Protein AF-A0A1Q4Z7D4-F1 (afdb_monomer_lite)

pLDDT: mean 95.07, std 6.83, range [51.53, 98.88]

Radius of gyration: 23.63 Å; chains: 1; bounding box: 66×38×64 Å

Secondary structure (DSSP, 8-state):
--EEEE--SSSSBGGGSTTTTSTTEEEEEEE-TTSBBPTT--BSS--EEEE-SSEEEE-TTSTT-EEEE-SHHHHHHHHHHHHHHHHHH-TT--HHHHHHHHHHHSEET--BS--TT---EE---S----SSEEPEEEEEEE-TTSEEEEE--TT--TTT-SEETTSEEEEEEEEE--PPPPTT---SSTT-EEEEEEEEEEEEEGGG--SHHHHHHHHHHHH-TT-EE-BTTTTTBSEEEEE----SSEEE-B-SSSS-STT-

Structure (mmCIF, N/CA/C/O backbone):
data_AF-A0A1Q4Z7D4-F1
#
_entry.id   AF-A0A1Q4Z7D4-F1
#
loop_
_atom_site.group_PDB
_atom_site.id
_atom_site.type_symbol
_atom_site.label_atom_id
_atom_site.label_alt_id
_atom_site.label_comp_id
_atom_site.label_asym_id
_atom_site.label_entity_id
_atom_site.label_seq_id
_atom_site.pdbx_PDB_ins_code
_atom_site.Cartn_x
_atom_site.Cartn_y
_atom_site.Cartn_z
_atom_site.occupancy
_atom_site.B_iso_or_equiv
_atom_site.auth_seq_id
_atom_site.auth_comp_id
_atom_site.auth_asym_id
_atom_site.auth_atom_id
_atom_site.pdbx_PDB_model_num
ATOM 1 N N . MET A 1 1 ? 8.351 -19.989 -9.209 1.00 88.06 1 MET A N 1
ATOM 2 C CA . MET A 1 1 ? 9.376 -19.032 -8.743 1.00 88.06 1 MET A CA 1
ATOM 3 C C . MET A 1 1 ? 9.248 -17.751 -9.551 1.00 88.06 1 MET A C 1
ATOM 5 O O . MET A 1 1 ? 9.030 -17.853 -10.751 1.00 88.06 1 MET A O 1
ATOM 9 N N . THR A 1 2 ? 9.330 -16.582 -8.914 1.00 96.31 2 THR A N 1
ATOM 10 C CA . THR A 1 2 ? 9.394 -15.291 -9.623 1.00 96.31 2 THR A CA 1
ATOM 11 C C . THR A 1 2 ? 10.805 -15.088 -10.160 1.00 96.31 2 THR A C 1
ATOM 13 O O . THR A 1 2 ? 11.763 -15.231 -9.403 1.00 96.31 2 THR A O 1
ATOM 16 N N . VAL A 1 3 ? 10.935 -14.774 -11.450 1.00 97.81 3 VAL A N 1
ATOM 17 C CA . VAL A 1 3 ? 12.226 -14.542 -12.110 1.00 97.81 3 VAL A CA 1
ATOM 18 C C . VAL A 1 3 ? 12.239 -13.131 -12.679 1.00 97.81 3 VAL A C 1
ATOM 20 O O . VAL A 1 3 ? 11.332 -12.747 -13.414 1.00 97.81 3 VAL A O 1
ATOM 23 N N . VAL A 1 4 ? 13.275 -12.373 -12.339 1.00 98.62 4 VAL A N 1
ATOM 24 C CA . VAL A 1 4 ? 13.509 -11.013 -12.830 1.00 98.62 4 VAL A CA 1
ATOM 25 C C . VAL A 1 4 ? 14.838 -11.012 -13.567 1.00 98.62 4 VAL A C 1
ATOM 27 O O . VAL A 1 4 ? 15.827 -11.521 -13.039 1.00 98.62 4 VAL A O 1
ATOM 30 N N . ALA A 1 5 ? 14.870 -10.465 -14.779 1.00 98.31 5 ALA A N 1
ATOM 31 C CA . ALA A 1 5 ? 16.075 -10.430 -15.595 1.00 98.31 5 ALA A CA 1
ATOM 32 C C . ALA A 1 5 ? 16.307 -9.052 -16.209 1.00 98.31 5 ALA A C 1
ATOM 34 O O . ALA A 1 5 ? 15.375 -8.323 -16.544 1.00 98.31 5 ALA A O 1
ATOM 35 N N . ALA A 1 6 ? 17.582 -8.729 -16.396 1.00 98.50 6 ALA A N 1
ATOM 36 C CA . ALA A 1 6 ? 18.007 -7.573 -17.163 1.00 98.50 6 ALA A CA 1
ATOM 37 C C . ALA A 1 6 ? 17.606 -7.736 -18.638 1.00 98.50 6 ALA A C 1
ATOM 39 O O . ALA A 1 6 ? 17.819 -8.798 -19.226 1.00 98.50 6 ALA A O 1
ATOM 40 N N . ALA A 1 7 ? 17.063 -6.678 -19.241 1.00 98.44 7 ALA A N 1
ATOM 41 C CA . ALA A 1 7 ? 16.676 -6.668 -20.651 1.00 98.44 7 ALA A CA 1
ATOM 42 C C . ALA A 1 7 ? 17.886 -6.709 -21.609 1.00 98.44 7 ALA A C 1
ATOM 44 O O . ALA A 1 7 ? 17.748 -7.147 -22.754 1.00 98.44 7 ALA A O 1
ATOM 45 N N . GLY A 1 8 ? 19.059 -6.263 -21.145 1.00 98.31 8 GLY A N 1
ATOM 46 C CA . GLY A 1 8 ? 20.295 -6.126 -21.924 1.00 98.31 8 GLY A CA 1
ATOM 47 C C . GLY A 1 8 ? 20.667 -4.664 -22.197 1.00 98.31 8 GLY A C 1
ATOM 48 O O . GLY A 1 8 ? 19.855 -3.755 -21.993 1.00 98.31 8 GLY A O 1
ATOM 49 N N . ASN A 1 9 ? 21.920 -4.436 -22.593 1.00 98.38 9 ASN A N 1
ATOM 50 C CA . ASN A 1 9 ? 22.553 -3.112 -22.676 1.00 98.38 9 ASN A CA 1
ATOM 51 C C . ASN A 1 9 ? 23.020 -2.760 -24.100 1.00 98.38 9 ASN A C 1
ATOM 53 O O . ASN A 1 9 ? 24.034 -2.086 -24.279 1.00 98.38 9 ASN A O 1
ATOM 57 N N . GLU A 1 10 ? 22.305 -3.229 -25.118 1.00 97.94 10 GLU A N 1
ATOM 58 C CA . GLU A 1 10 ? 22.731 -3.150 -26.515 1.00 97.94 10 GLU A CA 1
ATOM 59 C C . GLU A 1 10 ? 21.843 -2.229 -27.377 1.00 97.94 10 GLU A C 1
ATOM 61 O O . GLU A 1 10 ? 22.026 -2.150 -28.592 1.00 97.94 10 GLU A O 1
ATOM 66 N N . ASN A 1 11 ? 20.880 -1.526 -26.768 1.00 97.81 11 ASN A N 1
ATOM 67 C CA . ASN A 1 11 ? 19.906 -0.657 -27.435 1.00 97.81 11 ASN A CA 1
ATOM 68 C C . ASN A 1 11 ? 19.170 -1.346 -28.606 1.00 97.81 11 ASN A C 1
ATOM 70 O O . ASN A 1 11 ? 18.976 -0.764 -29.676 1.00 97.81 11 ASN A O 1
ATOM 74 N N . HIS A 1 12 ? 18.739 -2.593 -28.412 1.00 97.00 12 HIS A N 1
ATOM 75 C CA . HIS A 1 12 ? 17.902 -3.315 -29.372 1.00 97.00 12 HIS A CA 1
ATOM 76 C C . HIS A 1 12 ? 16.677 -3.949 -28.708 1.00 97.00 12 HIS A C 1
ATOM 78 O O . HIS A 1 12 ? 16.460 -3.833 -27.504 1.00 97.00 12 HIS A O 1
ATOM 84 N N . ASN A 1 13 ? 15.843 -4.625 -29.504 1.00 97.50 13 ASN A N 1
ATOM 85 C CA . ASN A 1 13 ? 14.680 -5.324 -28.967 1.00 97.50 13 ASN A CA 1
ATOM 86 C C . ASN A 1 13 ? 15.114 -6.511 -28.077 1.00 97.50 13 ASN A C 1
ATOM 88 O O . ASN A 1 13 ? 15.816 -7.413 -28.550 1.00 97.50 13 ASN A O 1
ATOM 92 N N . ALA A 1 14 ? 14.669 -6.520 -26.819 1.00 97.25 14 ALA A N 1
ATOM 93 C CA . ALA A 1 14 ? 14.901 -7.552 -25.811 1.00 97.25 14 ALA A CA 1
ATOM 94 C C . ALA A 1 14 ? 14.327 -8.929 -26.197 1.00 97.25 14 ALA A C 1
ATOM 96 O O . ALA A 1 14 ? 14.771 -9.942 -25.661 1.00 97.25 14 ALA A O 1
ATOM 97 N N . ASP A 1 15 ? 13.436 -9.007 -27.195 1.00 95.62 15 ASP A N 1
ATOM 98 C CA . ASP A 1 15 ? 13.004 -10.265 -27.828 1.00 95.62 15 ASP A CA 1
ATOM 99 C C . ASP A 1 15 ? 14.172 -11.110 -28.350 1.00 95.62 15 ASP A C 1
ATOM 101 O O . ASP A 1 15 ? 14.055 -12.326 -28.511 1.00 95.62 15 ASP A O 1
ATOM 105 N N . ARG A 1 16 ? 15.318 -10.479 -28.622 1.00 94.75 16 ARG A N 1
ATOM 106 C CA . ARG A 1 16 ? 16.530 -11.151 -29.101 1.00 94.75 16 ARG A CA 1
ATOM 107 C C . ARG A 1 16 ? 17.435 -11.631 -27.965 1.00 94.75 16 ARG A C 1
ATOM 109 O O . ARG A 1 16 ? 18.346 -12.413 -28.221 1.00 94.75 16 ARG A O 1
ATOM 116 N N . SER A 1 17 ? 17.144 -11.261 -26.721 1.00 95.56 17 SER A N 1
ATOM 117 C CA . SER A 1 17 ? 18.002 -11.510 -25.561 1.00 95.56 17 SER A CA 1
ATOM 118 C C . SER A 1 17 ? 17.455 -12.635 -24.687 1.00 95.56 17 SER A C 1
ATOM 120 O O . SER A 1 17 ? 16.279 -12.655 -24.334 1.00 95.56 17 SER A O 1
ATOM 122 N N . SER A 1 18 ? 18.312 -13.578 -24.301 1.00 95.81 18 SER A N 1
ATOM 123 C CA . SER A 1 18 ? 18.009 -14.562 -23.254 1.00 95.81 18 SER A CA 1
ATOM 124 C C . SER A 1 18 ? 18.754 -14.189 -21.971 1.00 95.81 18 SER A C 1
ATOM 126 O O . SER A 1 18 ? 19.922 -13.822 -22.067 1.00 95.81 18 SER A O 1
ATOM 128 N N . PRO A 1 19 ? 18.134 -14.313 -20.782 1.00 96.12 19 PRO A N 1
ATOM 129 C CA . PRO A 1 19 ? 16.800 -14.871 -20.525 1.00 96.12 19 PRO A CA 1
ATOM 130 C C . PRO A 1 19 ? 15.632 -13.872 -20.663 1.00 96.12 19 PRO A C 1
ATOM 132 O O . PRO A 1 19 ? 14.489 -14.286 -20.499 1.00 96.12 19 PRO A O 1
ATOM 135 N N . ALA A 1 20 ? 15.884 -12.598 -20.987 1.00 94.81 20 ALA A N 1
ATOM 136 C CA . ALA A 1 20 ? 14.868 -11.535 -21.030 1.00 94.81 20 ALA A CA 1
ATOM 137 C C . ALA A 1 20 ? 13.613 -11.870 -21.864 1.00 94.81 20 ALA A C 1
ATOM 139 O O . ALA A 1 20 ? 12.499 -11.534 -21.475 1.00 94.81 20 ALA A O 1
ATOM 140 N N . ARG A 1 21 ? 13.764 -12.582 -22.988 1.00 96.00 21 ARG A N 1
ATOM 141 C CA . ARG A 1 21 ? 12.644 -12.966 -23.864 1.00 96.00 21 ARG A CA 1
ATOM 142 C C . ARG A 1 21 ? 11.793 -14.130 -23.354 1.00 96.00 21 ARG A C 1
ATOM 144 O O . ARG A 1 21 ? 10.800 -14.464 -24.005 1.00 96.00 21 ARG A O 1
ATOM 151 N N . ALA A 1 22 ? 12.196 -14.830 -22.297 1.00 96.56 22 ALA A N 1
ATOM 152 C CA . ALA A 1 22 ? 11.492 -16.029 -21.851 1.00 96.56 22 ALA A CA 1
ATOM 153 C C . ALA A 1 22 ? 10.113 -15.682 -21.262 1.00 96.56 22 ALA A C 1
ATOM 155 O O . ALA A 1 22 ? 9.941 -14.669 -20.590 1.00 96.56 22 ALA A O 1
ATOM 156 N N . GLY A 1 23 ? 9.110 -16.528 -21.514 1.00 93.94 23 GLY A N 1
ATOM 157 C CA . GLY A 1 23 ? 7.792 -16.368 -20.896 1.00 93.94 23 GLY A CA 1
ATOM 158 C C . GLY A 1 23 ? 7.870 -16.531 -19.375 1.00 93.94 23 GLY A C 1
ATOM 159 O O . GLY A 1 23 ? 8.552 -17.429 -18.886 1.00 93.94 23 GLY A O 1
ATOM 160 N N . GLY A 1 24 ? 7.176 -15.666 -18.631 1.00 92.81 24 GLY A N 1
ATOM 161 C CA . GLY A 1 24 ? 7.162 -15.687 -17.162 1.00 92.81 24 GLY A CA 1
ATOM 162 C C . GLY A 1 24 ? 8.378 -15.038 -16.487 1.00 92.81 24 GLY A C 1
ATOM 163 O O . GLY A 1 24 ? 8.435 -15.018 -15.258 1.00 92.81 24 GLY A O 1
ATOM 164 N N . VAL A 1 25 ? 9.325 -14.497 -17.260 1.00 97.75 25 VAL A N 1
ATOM 165 C CA . VAL A 1 25 ? 10.398 -13.628 -16.760 1.00 97.75 25 VAL A CA 1
ATOM 166 C C . VAL A 1 25 ? 9.919 -12.184 -16.796 1.00 97.75 25 VAL A C 1
ATOM 168 O O . VAL A 1 25 ? 9.372 -11.753 -17.803 1.00 97.75 25 VAL A O 1
ATOM 171 N N . ILE A 1 26 ? 10.155 -11.439 -15.715 1.00 98.56 26 ILE A N 1
ATOM 172 C CA . ILE A 1 26 ? 9.977 -9.986 -15.692 1.00 98.56 26 ILE A CA 1
ATOM 173 C C . ILE A 1 26 ? 11.239 -9.361 -16.303 1.00 98.56 26 ILE A C 1
ATOM 175 O O . ILE A 1 26 ? 12.294 -9.344 -15.664 1.00 98.56 26 ILE A O 1
ATOM 179 N N . SER A 1 27 ? 11.139 -8.896 -17.548 1.00 98.44 27 SER A N 1
ATOM 180 C CA . SER A 1 27 ? 12.213 -8.243 -18.307 1.00 98.44 27 SER A CA 1
ATOM 181 C C . SER A 1 27 ? 12.310 -6.761 -17.938 1.00 98.44 27 SER A C 1
ATOM 183 O O . SER A 1 27 ? 11.344 -6.010 -18.104 1.00 98.44 27 SER A O 1
ATOM 185 N N . VAL A 1 28 ? 13.471 -6.336 -17.426 1.00 98.81 28 VAL A N 1
ATOM 186 C CA . VAL A 1 28 ? 13.670 -5.002 -16.839 1.00 98.81 28 VAL A CA 1
ATOM 187 C C . VAL A 1 28 ? 14.704 -4.196 -17.615 1.00 98.81 28 VAL A C 1
ATOM 189 O O . VAL A 1 28 ? 15.869 -4.591 -17.709 1.00 98.81 28 VAL A O 1
ATOM 192 N N . SER A 1 29 ? 14.294 -3.034 -18.121 1.00 98.69 29 SER A N 1
ATOM 193 C CA . SER A 1 29 ? 15.203 -2.051 -18.725 1.00 98.69 29 SER A CA 1
ATOM 194 C C . SER A 1 29 ? 15.528 -0.903 -17.757 1.00 98.69 29 SER A C 1
ATOM 196 O O . SER A 1 29 ? 14.967 -0.812 -16.663 1.00 98.69 29 SER A O 1
ATOM 198 N N . ALA A 1 30 ? 16.475 -0.047 -18.134 1.00 98.75 30 ALA A N 1
ATOM 199 C CA . ALA A 1 30 ? 17.069 0.958 -17.257 1.00 98.75 30 ALA A CA 1
ATOM 200 C C . ALA A 1 30 ? 16.569 2.368 -17.576 1.00 98.75 30 ALA A C 1
ATOM 202 O O . ALA A 1 30 ? 16.473 2.734 -18.749 1.00 98.75 30 ALA A O 1
ATOM 203 N N . THR A 1 31 ? 16.337 3.176 -16.541 1.00 98.81 31 THR A N 1
ATOM 204 C CA . THR A 1 31 ? 16.198 4.637 -16.651 1.00 98.81 31 THR A CA 1
ATOM 205 C C . THR A 1 31 ? 17.355 5.384 -15.996 1.00 98.81 31 THR A C 1
ATOM 207 O O . THR A 1 31 ? 18.071 4.841 -15.144 1.00 98.81 31 THR A O 1
ATOM 210 N N . ASP A 1 32 ? 17.531 6.637 -16.406 1.00 98.06 32 ASP A N 1
ATOM 211 C CA . ASP A 1 32 ? 18.346 7.631 -15.716 1.00 98.06 32 ASP A CA 1
ATOM 212 C C . ASP A 1 32 ? 17.535 8.477 -14.721 1.00 98.06 32 ASP A C 1
ATOM 214 O O . ASP A 1 32 ? 16.340 8.262 -14.516 1.00 98.06 32 ASP A O 1
ATOM 218 N N . GLY A 1 33 ? 18.209 9.433 -14.074 1.00 96.25 33 GLY A N 1
ATOM 219 C CA . GLY A 1 33 ? 17.602 10.331 -13.087 1.00 96.25 33 GLY A CA 1
ATOM 220 C C . GLY A 1 33 ? 16.629 11.366 -13.664 1.00 96.25 33 GLY A C 1
ATOM 221 O O . GLY A 1 33 ? 16.081 12.151 -12.900 1.00 96.25 33 GLY A O 1
ATOM 222 N N . SER A 1 34 ? 16.430 11.398 -14.985 1.00 97.19 34 SER A N 1
ATOM 223 C CA . SER A 1 34 ? 15.429 12.230 -15.669 1.00 97.19 34 SER A CA 1
ATOM 224 C C . SER A 1 34 ? 14.271 11.387 -16.219 1.00 97.19 34 SER A C 1
ATOM 226 O O . SER A 1 34 ? 13.594 11.806 -17.158 1.00 97.19 34 SER A O 1
ATOM 228 N N . ASP A 1 35 ? 14.076 10.177 -15.682 1.00 97.75 35 ASP A N 1
ATOM 229 C CA . ASP A 1 35 ? 13.096 9.189 -16.142 1.00 97.75 35 ASP A CA 1
ATOM 230 C C . ASP A 1 35 ? 13.203 8.878 -17.646 1.00 97.75 35 ASP A C 1
ATOM 232 O O . ASP A 1 35 ? 12.234 8.475 -18.287 1.00 97.75 35 ASP A O 1
ATOM 236 N N . THR A 1 36 ? 14.384 9.030 -18.247 1.00 98.56 36 THR A N 1
ATOM 237 C CA . THR A 1 36 ? 14.615 8.654 -19.645 1.00 98.56 36 THR A CA 1
ATOM 238 C C . THR A 1 36 ? 15.186 7.249 -19.699 1.00 98.56 36 THR A C 1
ATOM 240 O O . THR A 1 36 ? 16.035 6.891 -18.882 1.00 98.56 36 THR A O 1
ATOM 243 N N . ARG A 1 37 ? 14.734 6.419 -20.651 1.00 98.62 37 ARG A N 1
ATOM 244 C CA . ARG A 1 37 ? 15.377 5.119 -20.889 1.00 98.62 37 ARG A CA 1
ATOM 245 C C . ARG A 1 37 ? 16.864 5.355 -21.150 1.00 98.62 37 ARG A C 1
ATOM 247 O O . ARG A 1 37 ? 17.219 6.101 -22.062 1.00 98.62 37 ARG A O 1
ATOM 254 N N . ALA A 1 38 ? 17.724 4.687 -20.387 1.00 98.38 38 ALA A N 1
ATOM 255 C CA . ALA A 1 38 ? 19.161 4.765 -20.586 1.00 98.38 38 ALA A CA 1
ATOM 256 C C . ALA A 1 38 ? 19.499 4.386 -22.035 1.00 98.38 38 ALA A C 1
ATOM 258 O O . ALA A 1 38 ? 18.962 3.410 -22.561 1.00 98.38 38 ALA A O 1
ATOM 259 N N . SER A 1 39 ? 20.392 5.135 -22.684 1.00 97.56 39 SER A N 1
ATOM 260 C CA . SER A 1 39 ? 20.674 4.982 -24.121 1.00 97.56 39 SER A CA 1
ATOM 261 C C . SER A 1 39 ? 21.113 3.568 -24.519 1.00 97.56 39 SER A C 1
ATOM 263 O O . SER A 1 39 ? 20.855 3.150 -25.644 1.00 97.56 39 SER A O 1
ATOM 265 N N . PHE A 1 40 ? 21.723 2.824 -23.592 1.00 98.06 40 PHE A N 1
ATOM 266 C CA . PHE A 1 40 ? 22.109 1.424 -23.767 1.00 98.06 40 PHE A CA 1
ATOM 267 C C . PHE A 1 40 ? 20.966 0.425 -23.528 1.00 98.06 40 PHE A C 1
ATOM 269 O O . PHE A 1 40 ? 21.032 -0.694 -24.017 1.00 98.06 40 PHE A O 1
ATOM 276 N N . GLY A 1 41 ? 19.930 0.763 -22.758 1.00 98.19 41 GLY A N 1
ATOM 277 C CA . GLY A 1 41 ? 18.940 -0.214 -22.301 1.00 98.19 41 GLY A CA 1
ATOM 278 C C . GLY A 1 41 ? 18.114 -0.776 -23.454 1.00 98.19 41 GLY A C 1
ATOM 279 O O . GLY A 1 41 ? 17.554 -0.012 -24.239 1.00 98.19 41 GLY A O 1
ATOM 280 N N . ASN A 1 42 ? 17.989 -2.098 -23.550 1.00 98.69 42 ASN A N 1
ATOM 281 C CA . ASN A 1 42 ? 17.116 -2.724 -24.545 1.00 98.69 42 ASN A CA 1
ATOM 282 C C . ASN A 1 42 ? 15.641 -2.309 -24.366 1.00 98.69 42 ASN A C 1
ATOM 284 O O . ASN A 1 42 ? 15.222 -1.876 -23.290 1.00 98.69 42 ASN A O 1
ATOM 288 N N . TYR A 1 43 ? 14.860 -2.428 -25.439 1.00 98.62 43 TYR A N 1
ATOM 289 C CA . TYR A 1 43 ? 13.440 -2.048 -25.522 1.00 98.62 43 TYR A CA 1
ATOM 290 C C . TYR A 1 43 ? 12.596 -3.188 -26.118 1.00 98.62 43 TYR A C 1
ATOM 292 O O . TYR A 1 43 ? 13.102 -4.290 -26.309 1.00 98.62 43 TYR A O 1
ATOM 300 N N . GLY A 1 44 ? 11.317 -2.970 -26.426 1.00 97.50 44 GLY A N 1
ATOM 301 C CA . GLY A 1 44 ? 10.460 -3.992 -27.034 1.00 97.50 44 GLY A CA 1
ATOM 302 C C . GLY A 1 44 ? 9.884 -4.913 -25.971 1.00 97.50 44 GLY A C 1
ATOM 303 O O . GLY A 1 44 ? 9.052 -4.468 -25.192 1.00 97.50 44 GLY A O 1
ATOM 304 N N . LYS A 1 45 ? 10.318 -6.176 -25.892 1.00 95.56 45 LYS A N 1
ATOM 305 C CA . LYS A 1 45 ? 9.861 -7.109 -24.841 1.00 95.56 45 LYS A CA 1
ATOM 306 C C . LYS A 1 45 ? 10.462 -6.796 -23.464 1.00 95.56 45 LYS A C 1
ATOM 308 O O . LYS A 1 45 ? 11.284 -7.529 -22.913 1.00 95.56 45 LYS A O 1
ATOM 313 N N . VAL A 1 46 ? 10.050 -5.652 -22.938 1.00 98.12 46 VAL A N 1
ATOM 314 C CA . VAL A 1 46 ? 10.378 -5.093 -21.632 1.00 98.12 46 VAL A CA 1
ATOM 315 C C . VAL A 1 46 ? 9.066 -4.895 -20.890 1.00 98.12 46 VAL A C 1
ATOM 317 O O . VAL A 1 46 ? 8.177 -4.187 -21.369 1.00 98.12 46 VAL A O 1
ATOM 320 N N . ASP A 1 47 ? 8.948 -5.517 -19.721 1.00 98.31 47 ASP A N 1
ATOM 321 C CA . ASP A 1 47 ? 7.726 -5.474 -18.917 1.00 98.31 47 ASP A CA 1
ATOM 322 C C . ASP A 1 47 ? 7.640 -4.212 -18.060 1.00 98.31 47 ASP A C 1
ATOM 324 O O . ASP A 1 47 ? 6.537 -3.728 -17.770 1.00 98.31 47 ASP A O 1
ATOM 328 N N . MET A 1 48 ? 8.803 -3.705 -17.638 1.00 98.50 48 MET A N 1
ATOM 329 C CA . MET A 1 48 ? 8.939 -2.492 -16.843 1.00 98.50 48 MET A CA 1
ATOM 330 C C . MET A 1 48 ? 10.370 -1.940 -16.851 1.00 98.50 48 MET A C 1
ATOM 332 O O . MET A 1 48 ? 11.323 -2.587 -17.289 1.00 98.50 48 MET A O 1
ATOM 336 N N . PHE A 1 49 ? 10.517 -0.739 -16.309 1.00 98.88 49 PHE A N 1
ATOM 337 C CA . PHE A 1 49 ? 11.780 -0.042 -16.140 1.00 98.88 49 PHE A CA 1
ATOM 338 C C . PHE A 1 49 ? 12.077 0.187 -14.660 1.00 98.88 49 PHE A C 1
ATOM 340 O O . PHE A 1 49 ? 11.160 0.309 -13.849 1.00 98.88 49 PHE A O 1
ATOM 347 N N . ALA A 1 50 ? 13.352 0.295 -14.307 1.00 98.69 50 ALA A N 1
ATOM 348 C CA . ALA A 1 50 ? 13.789 0.766 -12.995 1.00 98.69 50 ALA A CA 1
ATOM 349 C C . ALA A 1 50 ? 15.084 1.587 -13.132 1.00 98.69 50 ALA A C 1
ATOM 351 O O . ALA A 1 50 ? 15.776 1.451 -14.148 1.00 98.69 50 ALA A O 1
ATOM 352 N N . PRO A 1 51 ? 15.455 2.400 -12.126 1.00 98.44 51 PRO A N 1
ATOM 353 C CA . PRO A 1 51 ? 16.720 3.128 -12.140 1.00 98.44 51 PRO A CA 1
ATOM 354 C C . PRO A 1 51 ? 17.902 2.198 -12.430 1.00 98.44 51 PRO A C 1
ATOM 356 O O . PRO A 1 51 ? 18.017 1.118 -11.851 1.00 98.44 51 PRO A O 1
ATOM 359 N N . GLY A 1 52 ? 18.750 2.585 -13.379 1.00 98.19 52 GLY A N 1
ATOM 360 C CA . GLY A 1 52 ? 19.871 1.755 -13.828 1.00 98.19 52 GLY A CA 1
ATOM 361 C C . GLY A 1 52 ? 21.047 2.525 -14.410 1.00 98.19 52 GLY A C 1
ATOM 362 O O . GLY A 1 52 ? 22.021 1.901 -14.816 1.00 98.19 52 GLY A O 1
ATOM 363 N N . TYR A 1 53 ? 20.982 3.854 -14.472 1.00 98.25 53 TYR A N 1
ATOM 364 C CA . TYR A 1 53 ? 22.092 4.709 -14.881 1.00 98.25 53 TYR A CA 1
ATOM 365 C C . TYR A 1 53 ? 22.632 5.472 -13.667 1.00 98.25 53 TYR A C 1
ATOM 367 O O . TYR A 1 53 ? 21.874 6.171 -12.999 1.00 98.25 53 TYR A O 1
ATOM 375 N N . GLY A 1 54 ? 23.933 5.359 -13.389 1.00 97.31 54 GLY A N 1
ATOM 376 C CA . GLY A 1 54 ? 24.566 6.061 -12.269 1.00 97.31 54 GLY A CA 1
ATOM 377 C C . GLY A 1 54 ? 24.121 5.551 -10.894 1.00 97.31 54 GLY A C 1
ATOM 378 O O . GLY A 1 54 ? 23.977 6.332 -9.957 1.00 97.31 54 GLY A O 1
ATOM 379 N N . VAL A 1 55 ? 23.885 4.245 -10.764 1.00 97.31 55 VAL A N 1
ATOM 380 C CA . VAL A 1 55 ? 23.460 3.614 -9.510 1.00 97.31 55 VAL A CA 1
ATOM 381 C C . VAL A 1 55 ? 24.672 3.402 -8.611 1.00 97.31 55 VAL A C 1
ATOM 383 O O . VAL A 1 55 ? 25.626 2.727 -8.995 1.00 97.31 55 VAL A O 1
ATOM 386 N N . ARG A 1 56 ? 24.629 3.943 -7.391 1.00 96.62 56 ARG A N 1
ATOM 387 C CA . ARG A 1 56 ? 25.642 3.682 -6.364 1.00 96.62 56 ARG A CA 1
ATOM 388 C C . ARG A 1 56 ? 25.320 2.380 -5.631 1.00 96.62 56 ARG A C 1
ATOM 390 O O . ARG A 1 56 ? 24.253 2.262 -5.038 1.00 96.62 56 ARG A O 1
ATOM 397 N N . THR A 1 57 ? 26.240 1.424 -5.643 1.00 95.00 57 THR A N 1
ATOM 398 C CA . THR A 1 57 ? 26.072 0.104 -5.012 1.00 95.00 57 THR A CA 1
ATOM 399 C C . THR A 1 57 ? 27.337 -0.326 -4.276 1.00 95.00 57 THR A C 1
ATOM 401 O O . THR A 1 57 ? 28.407 0.232 -4.517 1.00 95.00 57 THR A O 1
ATOM 404 N N . ALA A 1 58 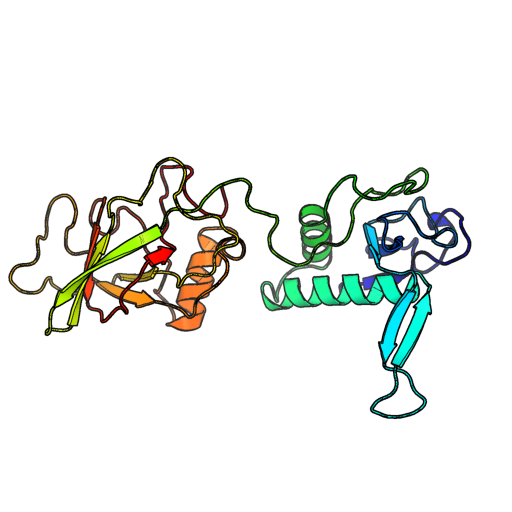? 27.211 -1.303 -3.373 1.00 95.75 58 ALA A N 1
ATOM 405 C CA . ALA A 1 58 ? 28.344 -1.944 -2.708 1.00 95.75 58 ALA A CA 1
ATOM 406 C C . ALA A 1 58 ? 29.314 -2.555 -3.732 1.00 95.75 58 ALA A C 1
ATOM 408 O O . ALA A 1 58 ? 28.897 -2.986 -4.813 1.00 95.75 58 ALA A O 1
ATOM 409 N N . TRP A 1 59 ? 30.600 -2.583 -3.386 1.00 95.88 59 TRP A N 1
ATOM 410 C CA . TRP A 1 59 ? 31.665 -3.033 -4.276 1.00 95.88 59 TRP A CA 1
ATOM 411 C C . TRP A 1 59 ? 32.617 -4.018 -3.595 1.00 95.88 59 TRP A C 1
ATOM 413 O O . TRP A 1 59 ? 32.756 -4.017 -2.377 1.00 95.88 59 TRP A O 1
ATOM 423 N N . LEU A 1 60 ? 33.262 -4.869 -4.396 1.00 95.62 60 LEU A N 1
ATOM 424 C CA . LEU A 1 60 ? 34.005 -6.041 -3.916 1.00 95.62 60 LEU A CA 1
ATOM 425 C C . LEU A 1 60 ? 35.399 -5.736 -3.340 1.00 95.62 60 LEU A C 1
ATOM 427 O O . LEU A 1 60 ? 36.035 -6.637 -2.802 1.00 95.62 60 LEU A O 1
ATOM 431 N N . ASP A 1 61 ? 35.872 -4.493 -3.450 1.00 95.00 61 ASP A N 1
ATOM 432 C CA . ASP A 1 61 ? 37.247 -4.136 -3.084 1.00 95.00 61 ASP A CA 1
ATOM 433 C C . ASP A 1 61 ? 37.466 -4.069 -1.556 1.00 95.00 61 ASP A C 1
ATOM 435 O O . ASP A 1 61 ? 38.578 -4.326 -1.099 1.00 95.00 61 ASP A O 1
ATOM 439 N N . ALA A 1 62 ? 36.433 -3.738 -0.760 1.00 93.81 62 ALA A N 1
ATOM 440 C CA . ALA A 1 62 ? 36.392 -3.918 0.705 1.00 93.81 62 ALA A CA 1
ATOM 441 C C . ALA A 1 62 ? 34.970 -3.702 1.278 1.00 93.81 62 ALA A C 1
ATOM 443 O O . ALA A 1 62 ? 34.129 -3.078 0.633 1.00 93.81 62 ALA A O 1
ATOM 444 N N . ASP A 1 63 ? 34.734 -4.110 2.533 1.00 92.31 63 ASP A N 1
ATOM 445 C CA . ASP A 1 63 ? 33.418 -4.112 3.216 1.00 92.31 63 ASP A CA 1
ATOM 446 C C . ASP A 1 63 ? 32.663 -2.767 3.247 1.00 92.31 63 ASP A C 1
ATOM 448 O O . ASP A 1 63 ? 31.441 -2.743 3.365 1.00 92.31 63 ASP A O 1
ATOM 452 N N . ASN A 1 64 ? 33.367 -1.637 3.134 1.00 92.88 64 ASN A N 1
ATOM 453 C CA . ASN A 1 64 ? 32.783 -0.289 3.153 1.00 92.88 64 ASN A CA 1
ATOM 454 C C . ASN A 1 64 ? 32.962 0.463 1.825 1.00 92.88 64 ASN A C 1
ATOM 456 O O . ASN A 1 64 ? 32.912 1.696 1.796 1.00 92.88 64 ASN A O 1
ATOM 460 N N . GLN A 1 65 ? 33.205 -0.255 0.727 1.00 96.12 65 GLN A N 1
ATOM 461 C CA . GLN A 1 65 ? 33.384 0.352 -0.586 1.00 96.12 65 GLN A CA 1
ATOM 462 C C . GLN A 1 65 ? 32.115 0.349 -1.426 1.00 96.12 65 GLN A C 1
ATOM 464 O O . GLN A 1 65 ? 31.277 -0.551 -1.372 1.00 96.12 65 GLN A O 1
ATOM 469 N N . TYR A 1 66 ? 32.007 1.398 -2.237 1.00 96.81 66 TYR A N 1
ATOM 470 C CA . TYR A 1 66 ? 30.888 1.633 -3.130 1.00 96.81 66 TYR A CA 1
ATOM 471 C C . TYR A 1 66 ? 31.411 2.057 -4.491 1.00 96.81 66 TYR A C 1
ATOM 473 O O . TYR A 1 66 ? 32.381 2.807 -4.578 1.00 96.81 66 TYR A O 1
ATOM 481 N N . ASN A 1 67 ? 30.703 1.657 -5.537 1.00 97.19 67 ASN A N 1
ATOM 482 C CA . ASN A 1 67 ? 30.966 2.099 -6.894 1.00 97.19 67 ASN A CA 1
ATOM 483 C C . ASN A 1 67 ? 29.682 2.636 -7.531 1.00 97.19 67 ASN A C 1
ATOM 485 O O . ASN A 1 67 ? 28.577 2.276 -7.123 1.00 97.19 67 ASN A O 1
ATOM 489 N N . THR A 1 68 ? 29.836 3.516 -8.516 1.00 97.69 68 THR A N 1
ATOM 490 C CA . THR A 1 68 ? 28.728 4.046 -9.312 1.00 97.69 6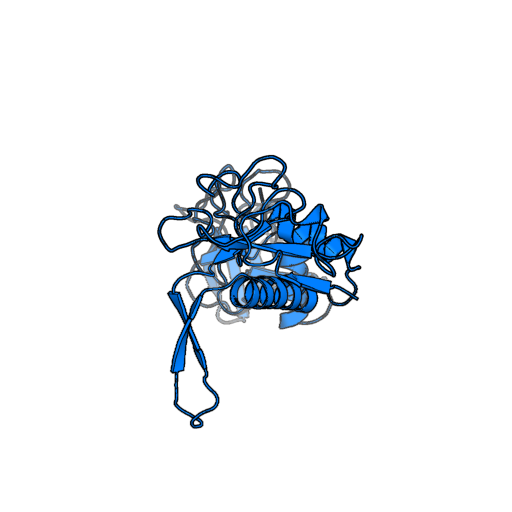8 THR A CA 1
ATOM 491 C C . THR A 1 68 ? 28.762 3.406 -10.686 1.00 97.69 68 THR A C 1
ATOM 493 O O . THR A 1 68 ? 29.733 3.542 -11.424 1.00 97.69 68 THR A O 1
ATOM 496 N N . VAL A 1 69 ? 27.698 2.687 -11.017 1.00 97.12 69 VAL A N 1
ATOM 497 C CA . VAL A 1 69 ? 27.638 1.783 -12.165 1.00 97.12 69 VAL A CA 1
ATOM 498 C C . VAL A 1 69 ? 26.353 1.992 -12.956 1.00 97.12 69 VAL A C 1
ATOM 500 O O . VAL A 1 69 ? 25.353 2.493 -12.441 1.00 97.12 69 VAL A O 1
ATOM 503 N N . SER A 1 70 ? 26.386 1.603 -14.228 1.00 98.38 70 SER A N 1
ATOM 504 C CA . SER A 1 70 ? 25.251 1.724 -15.140 1.00 98.38 70 SER A CA 1
ATOM 505 C C . SER A 1 70 ? 25.006 0.403 -15.859 1.00 98.38 70 SER A C 1
ATOM 507 O O . SER A 1 70 ? 25.946 -0.250 -16.308 1.00 98.38 70 SER A O 1
ATOM 509 N N . GLY A 1 71 ? 23.742 0.007 -15.973 1.00 98.12 71 GLY A N 1
ATOM 510 C CA . GLY A 1 71 ? 23.323 -1.205 -16.665 1.00 98.12 71 GLY A CA 1
ATOM 511 C C . GLY A 1 71 ? 21.939 -1.675 -16.230 1.00 98.12 71 GLY A C 1
ATOM 512 O O . GLY A 1 71 ? 21.539 -1.511 -15.079 1.00 98.12 71 GLY A O 1
ATOM 513 N N . THR A 1 72 ? 21.232 -2.354 -17.131 1.00 98.38 72 THR A N 1
ATOM 514 C CA . THR A 1 72 ? 19.975 -3.059 -16.815 1.00 98.38 72 THR A CA 1
ATOM 515 C C . THR A 1 72 ? 20.163 -4.138 -15.739 1.00 98.38 72 THR A C 1
ATOM 517 O O . THR A 1 72 ? 19.231 -4.440 -14.993 1.00 98.38 72 THR A O 1
ATOM 520 N N . SER A 1 73 ? 21.392 -4.644 -15.572 1.00 97.44 73 SER A N 1
ATOM 521 C CA . SER A 1 73 ? 21.806 -5.518 -14.465 1.00 97.44 73 SER A CA 1
ATOM 522 C C . SER A 1 73 ? 21.613 -4.900 -13.080 1.00 97.44 73 SER A C 1
ATOM 524 O O . SER A 1 73 ? 21.471 -5.647 -12.120 1.00 97.44 73 SER A O 1
ATOM 526 N N . PHE A 1 74 ? 21.591 -3.569 -12.964 1.00 97.88 74 PHE A N 1
ATOM 527 C CA . PHE A 1 74 ? 21.349 -2.861 -11.701 1.00 97.88 74 PHE A CA 1
ATOM 528 C C . PHE A 1 74 ? 19.878 -2.460 -11.529 1.00 97.88 74 PHE A C 1
ATOM 530 O O . PHE A 1 74 ? 19.418 -2.289 -10.405 1.00 97.88 74 PHE A O 1
ATOM 537 N N . SER A 1 75 ? 19.107 -2.426 -12.619 1.00 98.56 75 SER A N 1
ATOM 538 C CA . SER A 1 75 ? 17.649 -2.260 -12.591 1.00 98.56 75 SER A CA 1
ATOM 539 C C . SER A 1 75 ? 16.925 -3.537 -12.147 1.00 98.56 75 SER A C 1
ATOM 541 O O . SER A 1 75 ? 16.013 -3.485 -11.323 1.00 98.56 75 SER A O 1
ATOM 543 N N . ALA A 1 76 ? 17.345 -4.700 -12.657 1.00 98.50 76 ALA A N 1
ATOM 544 C CA . ALA A 1 76 ? 16.760 -5.998 -12.313 1.00 98.50 76 ALA A CA 1
ATOM 545 C C . ALA A 1 76 ? 16.703 -6.295 -10.792 1.00 98.50 76 ALA A C 1
ATOM 547 O O . ALA A 1 76 ? 15.630 -6.671 -10.313 1.00 98.50 76 ALA A O 1
ATOM 548 N N . PRO A 1 77 ? 17.771 -6.100 -9.988 1.00 98.00 77 PRO A N 1
ATOM 549 C CA . PRO A 1 77 ? 17.715 -6.349 -8.548 1.00 98.00 77 PRO A CA 1
ATOM 550 C C . PRO A 1 77 ? 16.775 -5.395 -7.797 1.00 98.00 77 PRO A C 1
ATOM 552 O O . PRO A 1 77 ? 16.200 -5.810 -6.793 1.00 98.00 77 PRO A O 1
ATOM 555 N N . LEU A 1 78 ? 16.535 -4.168 -8.282 1.00 98.25 78 LEU A N 1
ATOM 556 C CA . LEU A 1 78 ? 15.530 -3.276 -7.681 1.00 98.25 78 LEU A CA 1
ATOM 557 C C . LEU A 1 78 ? 14.115 -3.851 -7.832 1.00 98.25 78 LEU A C 1
ATOM 559 O O . LEU A 1 78 ? 13.345 -3.886 -6.871 1.00 98.25 78 LEU A O 1
ATOM 563 N N . VAL A 1 79 ? 13.789 -4.371 -9.019 1.00 98.56 79 VAL A N 1
ATOM 564 C CA . VAL A 1 79 ? 12.504 -5.043 -9.273 1.00 98.56 79 VAL A CA 1
ATOM 565 C C . VAL A 1 79 ? 12.401 -6.351 -8.478 1.00 98.56 79 VAL A C 1
ATOM 567 O O . VAL A 1 79 ? 11.343 -6.651 -7.925 1.00 98.56 79 VAL A O 1
ATOM 570 N N . ALA A 1 80 ? 13.495 -7.106 -8.343 1.00 98.38 80 ALA A N 1
ATOM 571 C CA . ALA A 1 80 ? 13.532 -8.297 -7.491 1.00 98.38 80 ALA A CA 1
ATOM 572 C C . ALA A 1 80 ? 13.286 -7.961 -6.007 1.00 98.38 80 ALA A C 1
ATOM 574 O O . ALA A 1 80 ? 12.528 -8.662 -5.336 1.00 98.38 80 ALA A O 1
ATOM 575 N N . 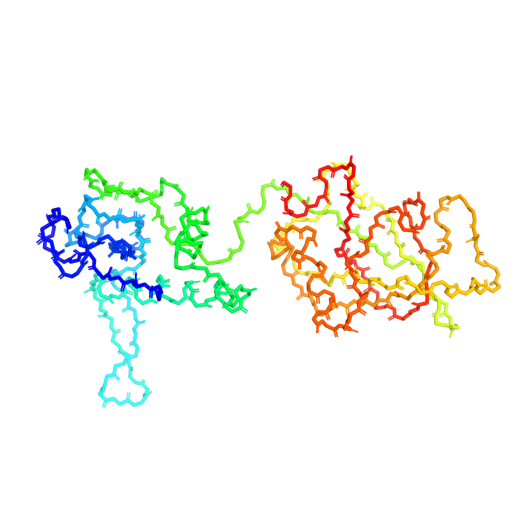GLY A 1 81 ? 13.850 -6.858 -5.505 1.00 97.62 81 GLY A N 1
ATOM 576 C CA . GLY A 1 81 ? 13.572 -6.350 -4.160 1.00 97.62 81 GLY A CA 1
ATOM 577 C C . GLY A 1 81 ? 12.100 -5.972 -3.967 1.00 97.62 81 GLY A C 1
ATOM 578 O O . GLY A 1 81 ? 11.491 -6.337 -2.962 1.00 97.62 81 GLY A O 1
ATOM 579 N N . ALA A 1 82 ? 11.482 -5.321 -4.956 1.00 97.00 82 ALA A N 1
ATOM 580 C CA . ALA A 1 82 ? 10.052 -5.013 -4.926 1.00 97.00 82 ALA A CA 1
ATOM 581 C C . ALA A 1 82 ? 9.177 -6.279 -4.901 1.00 97.00 82 ALA A C 1
ATOM 583 O O . ALA A 1 82 ? 8.219 -6.359 -4.127 1.00 97.00 82 ALA A O 1
ATOM 584 N N . ALA A 1 83 ? 9.535 -7.293 -5.696 1.00 97.00 83 ALA A N 1
ATOM 585 C CA . ALA A 1 83 ? 8.887 -8.601 -5.668 1.00 97.00 83 ALA A CA 1
ATOM 586 C C . ALA A 1 83 ? 8.998 -9.255 -4.280 1.00 97.00 83 ALA A C 1
ATOM 588 O O . ALA A 1 83 ? 8.008 -9.778 -3.768 1.00 97.00 83 ALA A O 1
ATOM 589 N N . ALA A 1 84 ? 10.175 -9.187 -3.648 1.00 96.19 84 ALA A N 1
ATOM 590 C CA . ALA A 1 84 ? 10.399 -9.713 -2.304 1.00 96.19 84 ALA A CA 1
ATOM 591 C C . ALA A 1 84 ? 9.540 -8.994 -1.251 1.00 96.19 84 ALA A C 1
ATOM 593 O O . ALA A 1 84 ? 8.905 -9.654 -0.432 1.00 96.19 84 ALA A O 1
ATOM 594 N N . LEU A 1 85 ? 9.433 -7.661 -1.312 1.00 92.75 85 LEU A N 1
ATOM 595 C CA . LEU A 1 85 ? 8.557 -6.888 -0.422 1.00 92.75 85 LEU A CA 1
ATOM 596 C C . LEU A 1 85 ? 7.080 -7.256 -0.596 1.00 92.75 85 LEU A C 1
ATOM 598 O O . LEU A 1 85 ? 6.332 -7.300 0.380 1.00 92.75 85 LEU A O 1
ATOM 602 N N . TYR A 1 86 ? 6.639 -7.514 -1.829 1.00 87.44 86 TYR A N 1
ATOM 603 C CA . TYR A 1 86 ? 5.279 -7.984 -2.078 1.00 87.44 86 TYR A CA 1
ATOM 604 C C . TYR A 1 86 ? 5.055 -9.391 -1.505 1.00 87.44 86 TYR A C 1
ATOM 606 O O . TYR A 1 86 ? 4.059 -9.614 -0.815 1.00 87.44 86 TYR A O 1
ATOM 614 N N . LEU A 1 87 ? 5.994 -10.315 -1.730 1.00 91.19 87 LEU A N 1
ATOM 615 C CA . LEU A 1 87 ? 5.948 -11.685 -1.205 1.00 91.19 87 LEU A CA 1
ATOM 616 C C . LEU A 1 87 ? 6.014 -11.736 0.323 1.00 91.19 87 LEU A C 1
ATOM 618 O O . LEU A 1 87 ? 5.359 -12.580 0.921 1.00 91.19 87 LEU A O 1
ATOM 622 N N . GLN A 1 88 ? 6.719 -10.807 0.972 1.00 87.31 88 GLN A N 1
ATOM 623 C CA . GLN A 1 88 ? 6.730 -10.697 2.433 1.00 87.31 88 GLN A CA 1
ATOM 624 C C . GLN A 1 88 ? 5.315 -10.510 3.004 1.00 87.31 88 GLN A C 1
ATOM 626 O O . GLN A 1 88 ? 5.005 -11.038 4.067 1.00 87.31 88 GLN A O 1
ATOM 631 N N . ARG A 1 89 ? 4.449 -9.776 2.293 1.00 82.19 89 ARG A N 1
ATOM 632 C CA . ARG A 1 89 ? 3.041 -9.563 2.675 1.00 82.19 89 ARG A CA 1
ATOM 633 C C . ARG A 1 89 ? 2.094 -10.619 2.102 1.00 82.19 89 ARG A C 1
ATOM 635 O O . ARG A 1 89 ? 1.004 -10.803 2.627 1.00 82.19 89 ARG A O 1
ATOM 642 N N . ASN A 1 90 ? 2.503 -11.301 1.033 1.00 80.19 90 ASN A N 1
ATOM 643 C CA . ASN A 1 90 ? 1.700 -12.277 0.298 1.00 80.19 90 ASN A CA 1
ATOM 644 C C . ASN A 1 90 ? 2.515 -13.564 0.063 1.00 80.19 90 ASN A C 1
ATOM 646 O O . ASN A 1 90 ? 2.849 -13.875 -1.084 1.00 80.19 90 ASN A O 1
ATOM 650 N N . PRO A 1 91 ? 2.869 -14.321 1.119 1.00 88.94 91 PRO A N 1
ATOM 651 C CA . PRO A 1 91 ? 3.856 -15.403 1.027 1.00 88.94 91 PRO A CA 1
ATOM 652 C C . PRO A 1 91 ? 3.426 -16.570 0.126 1.00 88.94 91 PRO A C 1
ATOM 654 O O . PRO A 1 91 ? 4.272 -17.320 -0.353 1.00 88.94 91 PRO A O 1
ATOM 657 N N . SER A 1 92 ? 2.124 -16.720 -0.132 1.00 91.25 92 SER A N 1
ATOM 658 C CA . SER A 1 92 ? 1.550 -17.738 -1.019 1.00 91.25 92 SER A CA 1
ATOM 659 C C . SER A 1 92 ? 1.279 -17.244 -2.448 1.00 91.25 92 SER A C 1
ATOM 661 O O . SER A 1 92 ? 0.732 -17.996 -3.257 1.00 91.25 92 SER A O 1
ATOM 663 N N . ALA A 1 93 ? 1.632 -15.997 -2.784 1.00 88.25 93 ALA A N 1
ATOM 664 C CA . ALA A 1 93 ? 1.373 -15.444 -4.109 1.00 88.25 93 ALA A CA 1
ATOM 665 C C . ALA A 1 93 ? 2.129 -16.213 -5.203 1.00 88.25 93 ALA A C 1
ATOM 667 O O . ALA A 1 93 ? 3.327 -16.487 -5.105 1.00 88.25 93 ALA A O 1
ATOM 668 N N . SER A 1 94 ? 1.426 -16.526 -6.293 1.00 96.50 94 SER A N 1
ATOM 669 C CA . SER A 1 94 ? 2.043 -17.136 -7.471 1.00 96.50 94 SER A CA 1
ATOM 670 C C . SER A 1 94 ? 2.954 -16.131 -8.197 1.00 96.50 94 SER A C 1
ATOM 672 O O . SER A 1 94 ? 2.729 -14.923 -8.102 1.00 96.50 94 SER A O 1
ATOM 674 N N . PRO A 1 95 ? 3.937 -16.581 -9.000 1.00 97.31 95 PRO A N 1
ATOM 675 C CA . PRO A 1 95 ? 4.785 -15.675 -9.782 1.00 97.31 95 PRO A CA 1
ATOM 676 C C . PRO A 1 95 ? 3.997 -14.703 -10.671 1.00 97.31 95 PRO A C 1
ATOM 678 O O . PRO A 1 95 ? 4.356 -13.534 -10.780 1.00 97.31 95 PRO A O 1
ATOM 681 N N . GLY A 1 96 ? 2.886 -15.165 -11.257 1.00 95.94 96 GLY A N 1
ATOM 682 C CA . GLY A 1 96 ? 1.994 -14.323 -12.055 1.00 95.94 96 GLY A CA 1
ATOM 683 C C . GLY A 1 96 ? 1.263 -13.264 -11.225 1.00 95.94 96 GLY A C 1
ATOM 684 O O . GLY A 1 96 ? 1.113 -12.133 -11.685 1.00 95.94 96 GLY A O 1
ATOM 685 N N . ALA A 1 97 ? 0.861 -13.591 -9.990 1.00 91.12 97 ALA A N 1
ATOM 686 C CA . ALA A 1 97 ? 0.271 -12.622 -9.066 1.00 91.12 97 ALA A CA 1
ATOM 687 C C . ALA A 1 97 ? 1.295 -11.559 -8.640 1.00 91.12 97 ALA A C 1
ATOM 689 O O . ALA A 1 97 ? 0.971 -10.374 -8.633 1.00 91.12 97 ALA A O 1
ATOM 690 N N . VAL A 1 98 ? 2.544 -11.961 -8.375 1.00 96.19 98 VAL A N 1
ATOM 691 C CA . VAL A 1 98 ? 3.642 -11.027 -8.071 1.00 96.19 98 VAL A CA 1
ATOM 692 C C . VAL A 1 98 ? 3.887 -10.075 -9.242 1.00 96.19 98 VAL A C 1
ATOM 694 O O . VAL A 1 98 ? 3.902 -8.863 -9.045 1.00 96.19 98 VAL A O 1
ATOM 697 N N . ALA A 1 99 ? 4.031 -10.600 -10.464 1.00 97.19 99 ALA A N 1
ATOM 698 C CA . ALA A 1 99 ? 4.230 -9.780 -11.659 1.00 97.19 99 ALA A CA 1
ATOM 699 C C . ALA A 1 99 ? 3.068 -8.796 -11.868 1.00 97.19 99 ALA A C 1
ATOM 701 O O . ALA A 1 99 ? 3.291 -7.597 -12.015 1.00 97.19 99 ALA A O 1
ATOM 702 N N . SER A 1 100 ? 1.826 -9.284 -11.785 1.00 93.38 100 SER A N 1
ATOM 703 C CA . SER A 1 100 ? 0.624 -8.454 -11.941 1.00 93.38 100 SER A CA 1
ATOM 704 C C . SER A 1 100 ? 0.555 -7.339 -10.897 1.00 93.38 100 SER A C 1
ATOM 706 O O . SER A 1 100 ? 0.251 -6.201 -11.244 1.00 93.38 100 SER A O 1
ATOM 708 N N . ALA A 1 101 ? 0.886 -7.638 -9.637 1.00 89.44 101 ALA A N 1
ATOM 709 C CA . ALA A 1 101 ? 0.923 -6.642 -8.573 1.00 89.44 101 ALA A CA 1
ATOM 710 C C . ALA A 1 101 ? 1.991 -5.568 -8.822 1.00 89.44 101 ALA A C 1
ATOM 712 O O . ALA A 1 101 ? 1.715 -4.384 -8.647 1.00 89.44 101 ALA A O 1
ATOM 713 N N . LEU A 1 102 ? 3.187 -5.955 -9.278 1.00 95.81 102 LEU A N 1
ATOM 714 C CA . LEU A 1 102 ? 4.232 -4.993 -9.635 1.00 95.81 102 LEU A CA 1
ATOM 715 C C . LEU A 1 102 ? 3.827 -4.117 -10.825 1.00 95.81 102 LEU A C 1
ATOM 717 O O . LEU A 1 102 ? 4.055 -2.910 -10.791 1.00 95.81 102 LEU A O 1
ATOM 721 N N . TYR A 1 103 ? 3.200 -4.691 -11.854 1.00 95.25 103 TYR A N 1
ATOM 722 C CA . TYR A 1 103 ? 2.745 -3.932 -13.022 1.00 95.25 103 TYR A CA 1
ATOM 723 C C . TYR A 1 103 ? 1.623 -2.956 -12.684 1.00 95.25 103 TYR A C 1
ATOM 725 O O . TYR A 1 103 ? 1.625 -1.843 -13.202 1.00 95.25 103 TYR A O 1
ATOM 733 N N . ALA A 1 104 ? 0.687 -3.368 -11.828 1.00 86.75 104 ALA A N 1
ATOM 734 C CA . ALA A 1 104 ? -0.403 -2.519 -11.364 1.00 86.75 104 ALA A CA 1
ATOM 735 C C . ALA A 1 104 ? 0.098 -1.375 -10.470 1.00 86.75 104 ALA A C 1
ATOM 737 O O . ALA A 1 104 ? -0.463 -0.286 -10.507 1.00 86.75 104 ALA A O 1
ATOM 738 N N . ASN A 1 105 ? 1.156 -1.614 -9.689 1.00 89.00 105 ASN A N 1
ATOM 739 C CA . ASN A 1 105 ? 1.716 -0.615 -8.782 1.00 89.00 105 ASN A CA 1
ATOM 740 C C . ASN A 1 105 ? 2.699 0.351 -9.459 1.00 89.00 105 ASN A C 1
ATOM 742 O O . ASN A 1 105 ? 2.986 1.407 -8.907 1.00 89.00 105 ASN A O 1
ATOM 746 N N . ALA A 1 106 ? 3.258 -0.016 -10.613 1.00 94.25 106 ALA A N 1
ATOM 747 C CA . ALA A 1 106 ? 4.230 0.798 -11.330 1.00 94.25 106 ALA A CA 1
ATOM 748 C C . ALA A 1 106 ? 3.647 2.155 -11.753 1.00 94.25 106 ALA A C 1
ATOM 750 O O . ALA A 1 106 ? 2.482 2.252 -12.137 1.00 94.25 106 ALA A O 1
ATOM 751 N N . THR A 1 107 ? 4.480 3.196 -11.771 1.00 92.94 107 THR A N 1
ATOM 752 C CA . THR A 1 107 ? 4.069 4.514 -12.258 1.00 92.94 107 THR A CA 1
ATOM 753 C C . THR A 1 107 ? 3.912 4.462 -13.783 1.00 92.94 107 THR A C 1
ATOM 755 O O . THR A 1 107 ? 4.902 4.224 -14.490 1.00 92.94 107 THR A O 1
ATOM 758 N N . PRO A 1 108 ? 2.700 4.668 -14.330 1.00 91.88 108 PRO A N 1
ATOM 759 C CA . PRO A 1 108 ? 2.462 4.513 -15.757 1.00 91.88 108 PRO A CA 1
ATOM 760 C C . PRO A 1 108 ? 2.952 5.735 -16.539 1.00 91.88 108 PRO A C 1
ATOM 762 O O . PRO A 1 108 ? 2.838 6.872 -16.076 1.00 91.88 108 PRO A O 1
ATOM 765 N N . ASN A 1 109 ? 3.431 5.507 -17.764 1.00 93.50 109 ASN A N 1
ATOM 766 C CA . ASN A 1 109 ? 3.710 6.553 -18.756 1.00 93.50 109 ASN A CA 1
ATOM 767 C C . ASN A 1 109 ? 4.700 7.641 -18.299 1.00 93.50 109 ASN A C 1
ATOM 769 O O . ASN A 1 109 ? 4.606 8.785 -18.740 1.00 93.50 109 ASN A O 1
ATOM 773 N N . LYS A 1 110 ? 5.637 7.305 -17.404 1.00 94.38 110 LYS A N 1
ATOM 774 C CA . LYS A 1 110 ? 6.682 8.241 -16.953 1.00 94.38 110 LYS A CA 1
ATOM 775 C C . LYS A 1 110 ? 7.971 8.149 -17.738 1.00 94.38 110 LYS A C 1
ATOM 777 O O . LYS A 1 110 ? 8.660 9.154 -17.860 1.00 94.38 110 LYS A O 1
ATOM 782 N N . VAL A 1 111 ? 8.276 6.981 -18.296 1.00 98.25 111 VAL A N 1
ATOM 783 C CA . VAL A 1 111 ? 9.543 6.788 -18.988 1.00 98.25 111 VAL A CA 1
ATOM 784 C C . VAL A 1 111 ? 9.520 7.542 -20.309 1.00 98.25 111 VAL A C 1
ATOM 786 O O . VAL A 1 111 ? 8.682 7.269 -21.174 1.00 98.25 111 VAL A O 1
ATOM 789 N N . SER A 1 112 ? 10.458 8.467 -20.473 1.00 98.44 112 SER A N 1
ATOM 790 C CA . SER A 1 112 ? 10.723 9.149 -21.734 1.00 98.44 112 SER A CA 1
ATOM 791 C C . SER A 1 112 ? 11.498 8.223 -22.671 1.00 98.44 112 SER A C 1
ATOM 793 O O . SER A 1 112 ? 12.469 7.577 -22.272 1.00 98.44 112 SER A O 1
ATOM 795 N N . ASN A 1 113 ? 11.063 8.151 -23.933 1.00 97.25 113 ASN A N 1
ATOM 796 C CA . ASN A 1 113 ? 11.630 7.269 -24.961 1.00 97.25 113 ASN A CA 1
ATOM 797 C C . ASN A 1 113 ? 11.769 5.787 -24.521 1.00 97.25 113 ASN A C 1
ATOM 799 O O . ASN A 1 113 ? 12.861 5.212 -24.599 1.00 97.25 113 ASN A O 1
ATOM 803 N N . PRO A 1 114 ? 10.675 5.118 -24.103 1.00 98.00 114 PRO A N 1
ATOM 804 C CA . PRO A 1 114 ? 10.737 3.723 -23.651 1.00 98.00 114 PRO A CA 1
ATOM 805 C C . PRO A 1 114 ? 11.131 2.746 -24.778 1.00 98.00 114 PRO A C 1
ATOM 807 O O . PRO A 1 114 ? 11.475 1.595 -24.516 1.00 98.00 114 PRO A O 1
ATOM 810 N N . GLY A 1 115 ? 11.113 3.202 -26.032 1.00 97.81 115 GLY A N 1
ATOM 811 C CA . GLY A 1 115 ? 11.337 2.395 -27.224 1.00 97.81 115 GLY A CA 1
ATOM 812 C C . GLY A 1 115 ? 10.065 1.653 -27.671 1.00 97.81 115 GLY A C 1
ATOM 813 O O . GLY A 1 115 ? 9.206 1.342 -26.841 1.00 97.81 115 GLY A O 1
ATOM 814 N N . PRO A 1 116 ? 9.902 1.384 -28.978 1.00 97.31 116 PRO A N 1
ATOM 815 C CA . PRO A 1 116 ? 8.700 0.741 -29.504 1.00 97.31 116 PRO A CA 1
ATOM 816 C C . PRO A 1 116 ? 8.463 -0.640 -28.884 1.00 97.31 116 PRO A C 1
ATOM 818 O O . PRO A 1 116 ? 9.396 -1.430 -28.763 1.00 97.31 116 PRO A O 1
ATOM 821 N N . GLY A 1 117 ? 7.214 -0.936 -28.522 1.00 96.56 117 GLY A N 1
ATOM 822 C CA . GLY A 1 117 ? 6.802 -2.228 -27.958 1.00 96.56 117 GLY A CA 1
ATOM 823 C C . GLY A 1 117 ? 7.029 -2.392 -26.451 1.00 96.56 117 GLY A C 1
ATOM 824 O O . GLY A 1 117 ? 6.430 -3.289 -25.867 1.00 96.56 117 GLY A O 1
ATOM 825 N N . SER A 1 118 ? 7.816 -1.517 -25.815 1.00 98.38 118 SER A N 1
ATOM 826 C CA . SER A 1 118 ? 8.049 -1.547 -24.366 1.00 98.38 118 SER A CA 1
ATOM 827 C C . SER A 1 118 ? 6.807 -1.146 -23.579 1.00 98.38 118 SER A C 1
ATOM 829 O O . SER A 1 118 ? 6.154 -0.146 -23.890 1.00 98.38 118 SER A O 1
ATOM 831 N N . ALA A 1 119 ? 6.528 -1.848 -22.483 1.00 98.00 119 ALA A N 1
ATOM 832 C CA . ALA A 1 119 ? 5.526 -1.396 -21.534 1.00 98.00 119 ALA A CA 1
ATOM 833 C C . ALA A 1 119 ? 6.050 -0.210 -20.709 1.00 98.00 119 ALA A C 1
ATOM 835 O O . ALA A 1 119 ? 6.997 -0.347 -19.936 1.00 98.00 119 ALA A O 1
ATOM 836 N N . ASN A 1 120 ? 5.423 0.963 -20.843 1.00 97.88 120 ASN A N 1
ATOM 837 C CA . ASN A 1 120 ? 5.840 2.174 -20.130 1.00 97.88 120 ASN A CA 1
ATOM 838 C C . ASN A 1 120 ? 5.379 2.154 -18.661 1.00 97.88 120 ASN A C 1
ATOM 840 O O . ASN A 1 120 ? 4.384 2.776 -18.283 1.00 97.88 120 ASN A O 1
ATOM 844 N N . ARG A 1 121 ? 6.101 1.377 -17.851 1.00 98.19 121 ARG A N 1
ATOM 845 C CA . ARG A 1 121 ? 5.870 1.161 -16.420 1.00 98.19 121 ARG A CA 1
ATOM 846 C C . ARG A 1 121 ? 7.175 1.402 -15.676 1.00 98.19 121 ARG A C 1
ATOM 848 O O . ARG A 1 121 ? 8.113 0.628 -15.848 1.00 98.19 121 ARG A O 1
ATOM 855 N N . LEU A 1 122 ? 7.247 2.451 -14.864 1.00 98.12 122 LEU A N 1
ATOM 856 C CA . LEU A 1 122 ? 8.406 2.707 -14.009 1.00 98.12 122 LEU A CA 1
ATOM 857 C C . LEU A 1 122 ? 8.186 2.061 -12.638 1.00 98.12 122 LEU A C 1
ATOM 859 O O . LEU A 1 122 ? 7.138 2.265 -12.026 1.00 98.12 122 LEU A O 1
ATOM 863 N N . LEU A 1 123 ? 9.153 1.269 -12.169 1.00 97.81 123 LEU A N 1
ATOM 864 C CA . LEU A 1 123 ? 9.098 0.589 -10.877 1.00 97.81 123 LEU A CA 1
ATOM 865 C C . LEU A 1 123 ? 8.708 1.565 -9.767 1.00 97.81 123 LEU A C 1
ATOM 867 O O . LEU A 1 123 ? 9.318 2.619 -9.606 1.00 97.81 123 LEU A O 1
ATOM 871 N N . PHE A 1 124 ? 7.740 1.153 -8.957 1.00 93.69 124 PHE A N 1
ATOM 872 C CA . PHE A 1 124 ? 7.319 1.894 -7.786 1.00 93.69 124 PHE A CA 1
ATOM 873 C C . PHE A 1 124 ? 7.158 0.943 -6.596 1.00 93.69 124 PHE A C 1
ATOM 875 O O . PHE A 1 124 ? 6.520 -0.111 -6.690 1.00 93.69 124 PHE A O 1
ATOM 882 N N . VAL A 1 125 ? 7.786 1.314 -5.479 1.00 87.81 125 VAL A N 1
ATOM 883 C CA . VAL A 1 125 ? 7.749 0.590 -4.206 1.00 87.81 125 VAL A CA 1
ATOM 884 C C . VAL A 1 125 ? 7.119 1.506 -3.170 1.00 87.81 125 VAL A C 1
ATOM 886 O O . VAL A 1 125 ? 7.619 2.591 -2.898 1.00 87.81 125 VAL A O 1
ATOM 889 N N . GLY A 1 126 ? 6.014 1.050 -2.598 1.00 72.69 126 GLY A N 1
ATOM 890 C CA . GLY A 1 126 ? 5.125 1.867 -1.785 1.00 72.69 126 GLY A CA 1
ATOM 891 C C . GLY A 1 126 ? 3.693 1.632 -2.233 1.00 72.69 126 GLY A C 1
ATOM 892 O O . GLY A 1 126 ? 3.452 0.895 -3.191 1.00 72.69 126 GLY A O 1
ATOM 893 N N . ALA A 1 127 ? 2.746 2.230 -1.532 1.00 58.50 127 ALA A N 1
ATOM 894 C CA . ALA A 1 127 ? 1.397 2.320 -2.055 1.00 58.50 127 ALA A CA 1
ATOM 895 C C . ALA A 1 127 ? 1.299 3.524 -2.989 1.00 58.50 127 ALA A C 1
ATOM 897 O O . ALA A 1 127 ? 1.994 4.518 -2.736 1.00 58.50 127 ALA A O 1
ATOM 898 N N . PRO A 1 128 ? 0.518 3.424 -4.082 1.00 52.16 128 PRO A N 1
ATOM 899 C CA . PRO A 1 128 ? 0.354 4.541 -4.995 1.00 52.16 128 PRO A CA 1
ATOM 900 C C . PRO A 1 128 ? -0.044 5.768 -4.170 1.00 52.16 128 PRO A C 1
ATOM 902 O O . PRO A 1 128 ? -0.713 5.599 -3.144 1.00 52.16 128 PRO A O 1
ATOM 905 N N . PRO A 1 129 ? 0.380 6.987 -4.546 1.00 52.00 129 PRO A N 1
ATOM 906 C CA . PRO A 1 129 ? -0.114 8.172 -3.870 1.00 52.00 129 PRO A CA 1
ATOM 907 C C . PRO A 1 129 ? -1.637 8.087 -3.880 1.00 52.00 129 PRO A C 1
ATOM 909 O O . PRO A 1 129 ? -2.236 8.078 -4.956 1.00 52.00 129 PRO A O 1
ATOM 912 N N . ALA A 1 130 ? -2.246 7.934 -2.701 1.00 51.53 130 ALA A N 1
ATOM 913 C CA . ALA A 1 130 ? -3.691 7.884 -2.634 1.00 51.53 130 ALA A CA 1
ATOM 914 C C . ALA A 1 130 ? -4.178 9.223 -3.164 1.00 51.53 130 ALA A C 1
ATOM 916 O O . ALA A 1 130 ? -3.806 10.284 -2.654 1.00 51.53 130 ALA A O 1
ATOM 917 N N . THR A 1 131 ? -4.973 9.175 -4.223 1.00 59.41 131 THR A N 1
ATOM 918 C CA . THR A 1 131 ? -5.616 10.372 -4.755 1.00 59.41 131 THR A CA 1
ATOM 919 C C . THR A 1 131 ? -6.715 10.867 -3.814 1.00 59.41 131 THR A C 1
ATOM 921 O O . THR A 1 131 ? -7.238 11.958 -4.022 1.00 59.41 131 THR A O 1
ATOM 924 N N . HIS A 1 132 ? -7.030 10.100 -2.761 1.00 69.81 132 HIS A N 1
ATOM 925 C CA . HIS A 1 132 ? -8.068 10.380 -1.780 1.00 69.81 132 HIS A CA 1
ATOM 926 C C . HIS A 1 132 ? -7.528 10.365 -0.344 1.00 69.81 132 HIS A C 1
ATOM 928 O O . HIS A 1 132 ? -6.573 9.662 0.000 1.00 69.81 132 HIS A O 1
ATOM 934 N N . ALA A 1 133 ? -8.143 11.190 0.501 1.00 91.56 133 ALA A N 1
ATOM 935 C CA . ALA A 1 133 ? -7.898 11.181 1.931 1.00 91.56 133 ALA A CA 1
ATOM 936 C C . ALA A 1 133 ? -8.610 9.979 2.573 1.00 91.56 133 ALA A C 1
ATOM 938 O O . ALA A 1 133 ? -9.693 9.583 2.149 1.00 91.56 133 ALA A O 1
ATOM 939 N N . GLY A 1 134 ? -8.022 9.421 3.628 1.00 95.19 134 GLY A N 1
ATOM 940 C CA . GLY A 1 134 ? -8.707 8.476 4.501 1.00 95.19 134 GLY A CA 1
ATOM 941 C C . GLY A 1 134 ? -9.400 9.189 5.658 1.00 95.19 134 GLY A C 1
ATOM 942 O O . GLY A 1 134 ? -8.954 10.247 6.116 1.00 95.19 134 GLY A O 1
ATOM 943 N N . MET A 1 135 ? -10.485 8.603 6.150 1.00 97.38 135 MET A N 1
ATOM 944 C CA . MET A 1 135 ? -11.149 9.020 7.375 1.00 97.38 135 MET A CA 1
ATOM 945 C C . MET A 1 135 ? -10.307 8.624 8.585 1.00 97.38 135 MET A C 1
ATOM 947 O O . MET A 1 135 ? -9.778 7.511 8.673 1.00 97.38 135 MET A O 1
ATOM 951 N N . THR A 1 136 ? -10.231 9.522 9.559 1.00 98.38 136 THR A N 1
ATOM 952 C CA . THR A 1 136 ? -9.628 9.217 10.855 1.00 98.38 136 THR A CA 1
ATOM 953 C C . THR A 1 136 ? -10.546 9.618 11.996 1.00 98.38 136 THR A C 1
ATOM 955 O O . THR A 1 136 ? -11.347 10.543 11.885 1.00 98.38 136 THR A O 1
ATOM 958 N N . TRP A 1 137 ? -10.428 8.914 13.116 1.00 98.44 137 TRP A N 1
ATOM 959 C CA . TRP A 1 137 ? -11.148 9.214 14.351 1.00 98.44 137 TRP A CA 1
ATOM 960 C C . TRP A 1 137 ? -10.183 9.617 15.451 1.00 98.44 137 TRP A C 1
ATOM 962 O O . TRP A 1 137 ? -9.050 9.145 15.497 1.00 98.44 137 TRP A O 1
ATOM 972 N N . ALA A 1 138 ? -10.647 10.461 16.364 1.00 98.50 138 ALA A N 1
ATOM 973 C CA . ALA A 1 138 ? -9.887 10.911 17.517 1.00 98.50 138 ALA A CA 1
ATOM 974 C C . ALA A 1 138 ? -10.327 10.190 18.793 1.00 98.50 138 ALA A C 1
ATOM 976 O O . ALA A 1 138 ? -11.486 9.788 18.947 1.00 98.50 138 ALA A O 1
ATOM 977 N N . ARG A 1 139 ? -9.412 10.081 19.761 1.00 98.44 139 ARG A N 1
ATOM 978 C CA . ARG A 1 139 ? -9.786 9.732 21.136 1.00 98.44 139 ARG A CA 1
ATOM 979 C C . ARG A 1 139 ? -10.569 10.892 21.759 1.00 98.44 139 ARG A C 1
ATOM 981 O O . ARG A 1 139 ? -9.978 11.913 22.101 1.00 98.44 139 ARG A O 1
ATOM 988 N N . LEU A 1 140 ? -11.870 10.704 21.963 1.00 98.19 140 LEU A N 1
ATOM 989 C CA . LEU A 1 140 ? -12.759 11.721 22.532 1.00 98.19 140 LEU A CA 1
ATOM 990 C C . LEU A 1 140 ? -12.676 11.758 24.056 1.00 98.19 140 LEU A C 1
ATOM 992 O O . LEU A 1 140 ? -12.664 12.824 24.664 1.00 98.19 140 LEU A O 1
ATOM 996 N N . THR A 1 141 ? -12.628 10.593 24.699 1.00 97.44 141 THR A N 1
ATOM 997 C CA . THR A 1 141 ? -12.592 10.484 26.163 1.00 97.44 141 THR A CA 1
ATOM 998 C C . THR A 1 141 ? -11.878 9.206 26.580 1.00 97.44 141 THR A C 1
ATOM 1000 O O . THR A 1 141 ? -12.070 8.163 25.964 1.00 97.44 141 THR A O 1
ATOM 1003 N N . GLN A 1 142 ? -11.080 9.282 27.647 1.00 97.69 142 GLN A N 1
ATOM 1004 C CA . GLN A 1 142 ? -10.462 8.135 28.314 1.00 97.69 142 GLN A CA 1
ATOM 1005 C C . GLN A 1 142 ? -10.900 8.130 29.778 1.00 97.69 142 GLN A C 1
ATOM 1007 O O . GLN A 1 142 ? -10.589 9.064 30.517 1.00 97.69 142 GLN A O 1
ATOM 1012 N N . ARG A 1 143 ? -11.610 7.085 30.199 1.00 97.38 143 ARG A N 1
ATOM 1013 C CA . ARG A 1 143 ? -11.975 6.870 31.602 1.00 97.38 143 ARG A CA 1
ATOM 1014 C C . ARG A 1 143 ? -10.863 6.107 32.325 1.00 97.38 143 ARG A C 1
ATOM 1016 O O . ARG A 1 143 ? -10.118 5.339 31.711 1.00 97.38 143 ARG A O 1
ATOM 1023 N N . SER A 1 144 ? -10.773 6.305 33.639 1.00 95.50 144 SER A N 1
ATOM 1024 C CA . SER A 1 144 ? -9.796 5.644 34.516 1.00 95.50 144 SER A CA 1
ATOM 1025 C C . SER A 1 144 ? -10.041 4.141 34.692 1.00 95.50 144 SER A C 1
ATOM 1027 O O . SER A 1 144 ? -9.122 3.419 35.061 1.00 95.50 144 SER A O 1
ATOM 1029 N N . ASP A 1 145 ? -11.248 3.656 34.392 1.00 93.62 145 ASP A N 1
ATOM 1030 C CA . ASP A 1 145 ? -11.633 2.240 34.445 1.00 93.62 145 ASP A CA 1
ATOM 1031 C C . ASP A 1 145 ? -11.291 1.459 33.162 1.00 93.62 145 ASP A C 1
ATOM 1033 O O . ASP A 1 145 ? -11.772 0.345 32.959 1.00 93.62 145 ASP A O 1
ATOM 1037 N N . GLY A 1 146 ? -10.448 2.023 32.290 1.00 96.12 146 GLY A N 1
ATOM 1038 C CA . GLY A 1 146 ? -10.003 1.356 31.065 1.00 96.12 146 GLY A CA 1
ATOM 1039 C C . GLY A 1 146 ? -11.075 1.312 29.979 1.00 96.12 146 GLY A C 1
ATOM 1040 O O . GLY A 1 146 ? -11.145 0.353 29.210 1.00 96.12 146 GLY A O 1
ATOM 1041 N N . VAL A 1 147 ? -11.931 2.333 29.933 1.00 98.12 147 VAL A N 1
ATOM 1042 C CA . VAL A 1 147 ? -12.984 2.501 28.929 1.00 98.12 147 VAL A CA 1
ATOM 1043 C C . VAL A 1 147 ? -12.719 3.771 28.133 1.00 98.12 147 VAL A C 1
ATOM 1045 O O . VAL A 1 147 ? -12.451 4.832 28.700 1.00 98.12 147 VAL A O 1
ATOM 1048 N N . VAL A 1 148 ? -12.816 3.680 26.813 1.00 98.62 148 VAL A N 1
ATOM 1049 C CA . VAL A 1 148 ? -12.482 4.774 25.900 1.00 98.62 148 VAL A CA 1
ATOM 1050 C C . VAL A 1 148 ? -13.637 5.044 24.946 1.00 98.62 148 VAL A C 1
ATOM 1052 O O . VAL A 1 148 ? -14.299 4.115 24.478 1.00 98.62 148 VAL A O 1
ATOM 1055 N N . GLN A 1 149 ? -13.864 6.325 24.657 1.00 98.56 149 GLN A N 1
ATOM 1056 C CA . GLN A 1 149 ? -14.685 6.764 23.538 1.00 98.56 149 GLN A CA 1
ATOM 1057 C C . GLN A 1 149 ? -13.772 7.256 22.423 1.00 98.56 149 GLN A C 1
ATOM 1059 O O . GLN A 1 149 ? -12.932 8.138 22.629 1.00 98.56 149 GLN A O 1
ATOM 1064 N N . VAL A 1 150 ? -13.957 6.701 21.235 1.00 98.69 150 VAL A N 1
ATOM 1065 C CA . VAL A 1 150 ? -13.245 7.083 20.015 1.00 98.69 150 VAL A CA 1
ATOM 1066 C C . VAL A 1 150 ? -14.274 7.403 18.944 1.00 98.69 150 VAL A C 1
ATOM 1068 O O . VAL A 1 150 ? -15.326 6.767 18.886 1.00 98.69 150 VAL A O 1
ATOM 1071 N N . GLY A 1 151 ? -14.035 8.433 18.144 1.00 98.44 151 GLY A N 1
ATOM 1072 C CA . GLY A 1 151 ? -15.046 8.899 17.208 1.00 98.44 151 GLY A CA 1
ATOM 1073 C C . GLY A 1 151 ? -14.663 10.158 16.463 1.00 98.44 151 GLY A C 1
ATOM 1074 O O . GLY A 1 151 ? -13.507 10.585 16.464 1.00 98.44 151 GLY A O 1
ATOM 1075 N N . ARG A 1 152 ? -15.674 10.761 15.844 1.00 97.94 152 ARG A N 1
ATOM 1076 C CA . ARG A 1 152 ? -15.538 12.003 15.100 1.00 97.94 152 ARG A CA 1
ATOM 1077 C C . ARG A 1 152 ? -15.190 13.168 16.022 1.00 97.94 152 ARG A C 1
ATOM 1079 O O . ARG A 1 152 ? -15.763 13.326 17.098 1.00 97.94 152 ARG A O 1
ATOM 1086 N N . ASP A 1 153 ? -14.354 14.049 15.512 1.00 96.38 153 ASP A N 1
ATOM 1087 C CA . ASP A 1 153 ? -14.183 15.420 15.984 1.00 96.38 153 ASP A CA 1
ATOM 1088 C C . ASP A 1 153 ? -14.476 16.412 14.840 1.00 96.38 153 ASP A C 1
ATOM 1090 O O . ASP A 1 153 ? -15.053 16.035 13.819 1.00 96.38 153 ASP A O 1
ATOM 1094 N N 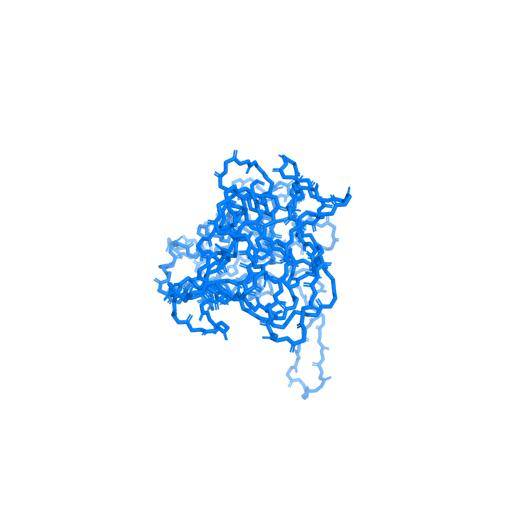. ALA A 1 154 ? -14.085 17.679 15.002 1.00 96.50 154 ALA A N 1
ATOM 1095 C CA . ALA A 1 154 ? -14.323 18.733 14.013 1.00 96.50 154 ALA A CA 1
ATOM 1096 C C . ALA A 1 154 ? -13.631 18.507 12.653 1.00 96.50 154 ALA A C 1
ATOM 1098 O O . ALA A 1 154 ? -14.068 19.080 11.659 1.00 96.50 154 ALA A O 1
ATOM 1099 N N . THR A 1 155 ? -12.577 17.688 12.597 1.00 96.12 155 THR A N 1
ATOM 1100 C CA . THR A 1 155 ? -11.806 17.428 11.369 1.00 96.12 155 THR A CA 1
ATOM 1101 C C . THR A 1 155 ? -12.323 16.207 10.617 1.00 96.12 155 THR A C 1
ATOM 1103 O O . THR A 1 155 ? -12.103 16.075 9.420 1.00 96.12 155 THR A O 1
ATOM 1106 N N . THR A 1 156 ? -13.006 15.302 11.313 1.00 97.75 156 THR A N 1
ATOM 1107 C CA . THR A 1 156 ? -13.401 13.999 10.771 1.00 97.75 156 THR A CA 1
ATOM 1108 C C . THR A 1 156 ? -14.378 14.143 9.608 1.00 97.75 156 THR A C 1
ATOM 1110 O O . THR A 1 156 ? -15.449 14.732 9.764 1.00 97.75 156 THR A O 1
ATOM 1113 N N . ASN A 1 157 ? -14.054 13.530 8.470 1.00 96.75 157 ASN A N 1
ATOM 1114 C CA . ASN A 1 157 ? -14.901 13.554 7.282 1.00 96.75 157 ASN A CA 1
ATOM 1115 C C . ASN A 1 157 ? -15.139 12.134 6.759 1.00 96.75 157 ASN A C 1
ATOM 1117 O O . ASN A 1 157 ? -14.292 11.534 6.103 1.00 96.75 157 ASN A O 1
ATOM 1121 N N . ALA A 1 158 ? -16.337 11.624 7.041 1.00 95.62 158 ALA A N 1
ATOM 1122 C CA . ALA A 1 158 ? -16.766 10.288 6.649 1.00 95.62 158 ALA A CA 1
ATOM 1123 C C . ALA A 1 158 ? -17.142 10.162 5.167 1.00 95.62 158 ALA A C 1
ATOM 1125 O O . ALA A 1 158 ? -17.305 9.049 4.691 1.00 95.62 158 ALA A O 1
ATOM 1126 N N . TYR A 1 159 ? -17.274 11.270 4.434 1.00 94.44 159 TYR A N 1
ATOM 1127 C CA . TYR A 1 159 ? -17.735 11.261 3.044 1.00 94.44 159 TYR A CA 1
ATOM 1128 C C . TYR A 1 159 ? -16.579 11.257 2.047 1.00 94.44 159 TYR A C 1
ATOM 1130 O O . TYR A 1 159 ? -16.645 10.570 1.037 1.00 94.44 159 TYR A O 1
ATOM 11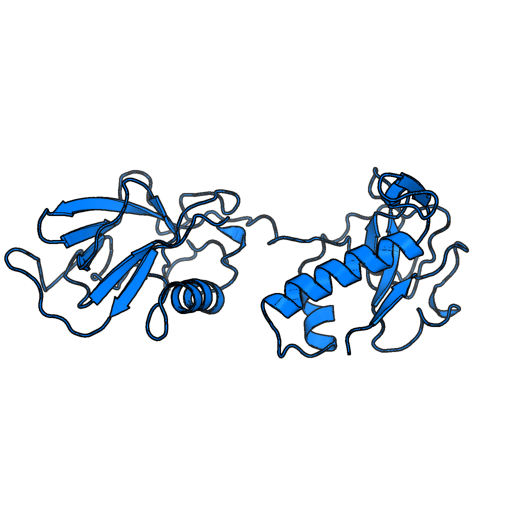38 N N . THR A 1 160 ? -15.513 12.010 2.322 1.00 92.38 160 THR A N 1
ATOM 1139 C CA . THR A 1 160 ? -14.372 12.155 1.394 1.00 92.38 160 THR A CA 1
ATOM 1140 C C . THR A 1 160 ? -13.011 11.942 2.053 1.00 92.38 160 THR A C 1
ATOM 1142 O O . THR A 1 160 ? -11.984 12.143 1.409 1.00 92.38 160 THR A O 1
ATOM 1145 N N . GLY A 1 161 ? -12.993 11.583 3.338 1.00 95.56 161 GLY A N 1
ATOM 1146 C CA . GLY A 1 161 ? -11.780 11.491 4.139 1.00 95.56 161 GLY A CA 1
ATOM 1147 C C . GLY A 1 161 ? -11.266 12.852 4.602 1.00 95.56 161 GLY A C 1
ATOM 1148 O O . GLY A 1 161 ? -11.650 13.905 4.086 1.00 95.56 161 GLY A O 1
ATOM 1149 N N . ASP A 1 162 ? -10.401 12.819 5.612 1.00 96.44 162 ASP A N 1
ATOM 1150 C CA . ASP A 1 162 ? -9.880 14.013 6.290 1.00 96.44 162 ASP A CA 1
ATOM 1151 C C . ASP A 1 162 ? -8.354 14.053 6.402 1.00 96.44 162 ASP A C 1
ATOM 1153 O O . ASP A 1 162 ? -7.780 15.108 6.667 1.00 96.44 162 ASP A O 1
ATOM 1157 N N . THR A 1 163 ? -7.684 12.925 6.175 1.00 95.81 163 THR A N 1
ATOM 1158 C CA . THR A 1 163 ? -6.236 12.813 6.318 1.00 95.81 163 THR A CA 1
ATOM 1159 C C . THR A 1 163 ? -5.615 12.234 5.041 1.00 95.81 163 THR A C 1
ATOM 1161 O O . THR A 1 163 ? -6.030 11.160 4.602 1.00 95.81 163 THR A O 1
ATOM 1164 N N . PRO A 1 164 ? -4.600 12.883 4.433 1.00 92.94 164 PRO A N 1
ATOM 1165 C CA . PRO A 1 164 ? -3.895 12.332 3.276 1.00 92.94 164 PRO A CA 1
ATOM 1166 C C . PRO A 1 164 ? -3.312 10.953 3.590 1.00 92.94 164 PRO A C 1
ATOM 1168 O O . PRO A 1 164 ? -2.699 10.774 4.642 1.00 92.94 164 PRO A O 1
ATOM 1171 N N . ALA A 1 165 ? -3.417 9.985 2.678 1.00 89.75 165 ALA A N 1
ATOM 1172 C CA . ALA A 1 165 ? -2.895 8.640 2.942 1.00 89.75 165 ALA A CA 1
ATOM 1173 C C . ALA A 1 165 ? -1.357 8.585 3.066 1.00 89.75 165 ALA A C 1
ATOM 1175 O O . ALA A 1 165 ? -0.796 7.582 3.498 1.00 89.75 165 ALA A O 1
ATOM 1176 N N . THR A 1 166 ? -0.643 9.657 2.719 1.00 86.31 166 THR A N 1
ATOM 1177 C CA . THR A 1 166 ? 0.794 9.790 3.004 1.00 86.31 166 THR A CA 1
ATOM 1178 C C . THR A 1 166 ? 1.086 10.012 4.491 1.00 86.31 166 THR A C 1
ATOM 1180 O O . THR A 1 166 ? 2.204 9.751 4.935 1.00 86.31 166 THR A O 1
ATOM 1183 N N . ALA A 1 167 ? 0.104 10.465 5.279 1.00 93.12 167 ALA A N 1
ATOM 1184 C CA . ALA A 1 167 ? 0.257 10.650 6.715 1.00 93.12 167 ALA A CA 1
ATOM 1185 C C . ALA A 1 167 ? 0.437 9.305 7.424 1.00 93.12 167 ALA A C 1
ATOM 1187 O O . ALA A 1 167 ? -0.205 8.313 7.078 1.00 93.12 167 ALA A O 1
ATOM 1188 N N . SER A 1 168 ? 1.295 9.285 8.444 1.00 96.00 168 SER A N 1
ATOM 1189 C CA . SER A 1 168 ? 1.508 8.107 9.284 1.00 96.00 168 SER A CA 1
ATOM 1190 C C . SER A 1 168 ? 0.732 8.231 10.589 1.00 96.00 168 SER A C 1
ATOM 1192 O O . SER A 1 168 ? 1.054 9.083 11.414 1.00 96.00 168 SER A O 1
ATOM 1194 N N . LEU A 1 169 ? -0.274 7.376 10.779 1.00 98.25 169 LEU A N 1
ATOM 1195 C CA . LEU A 1 169 ? -1.105 7.322 11.985 1.00 98.25 169 LEU A CA 1
ATOM 1196 C C . LEU A 1 169 ? -1.293 5.867 12.439 1.00 98.25 169 LEU A C 1
ATOM 1198 O O . LEU A 1 169 ? -1.205 4.953 11.615 1.00 98.25 169 LEU A O 1
ATOM 1202 N N . PRO A 1 170 ? -1.536 5.617 13.736 1.00 98.62 170 PRO A N 1
ATOM 1203 C CA . PRO A 1 170 ? -1.922 4.291 14.207 1.00 98.62 170 PRO A CA 1
ATOM 1204 C C . PRO A 1 170 ? -3.245 3.828 13.587 1.00 98.62 170 PRO A C 1
ATOM 1206 O O . PRO A 1 170 ? -4.146 4.639 13.367 1.00 98.62 170 PRO A O 1
ATOM 1209 N N . VAL A 1 171 ? -3.396 2.523 13.364 1.00 98.75 171 VAL A N 1
ATOM 1210 C CA . VAL A 1 171 ? -4.680 1.918 12.984 1.00 98.75 171 VAL A CA 1
ATOM 1211 C C . VAL A 1 171 ? -5.486 1.649 14.247 1.00 98.75 171 VAL A C 1
ATOM 1213 O O . VAL A 1 171 ? -4.974 1.022 15.176 1.00 98.75 171 VAL A O 1
ATOM 1216 N N . LEU A 1 172 ? -6.737 2.111 14.291 1.00 98.88 172 LEU A N 1
ATOM 1217 C CA . LEU A 1 172 ? -7.676 1.733 15.340 1.00 98.88 172 LEU A CA 1
ATOM 1218 C C . LEU A 1 172 ? -8.131 0.297 15.089 1.00 98.88 172 LEU A C 1
ATOM 1220 O O . LEU A 1 172 ? -8.826 0.022 14.115 1.00 98.88 172 LEU A O 1
ATOM 1224 N N . CYS A 1 173 ? -7.744 -0.608 15.978 1.00 98.88 173 CYS A N 1
ATOM 1225 C CA . CYS A 1 173 ? -8.129 -2.008 15.931 1.00 98.88 173 CYS A CA 1
ATOM 1226 C C . CYS A 1 173 ? -9.184 -2.300 16.991 1.00 98.88 173 CYS A C 1
ATOM 1228 O O . CYS A 1 173 ? -9.131 -1.766 18.101 1.00 98.88 173 CYS A O 1
ATOM 1230 N N . ILE A 1 174 ? -10.113 -3.191 16.667 1.00 98.81 174 ILE A N 1
ATOM 1231 C CA . ILE A 1 174 ? -11.172 -3.641 17.561 1.00 98.81 174 ILE A CA 1
ATOM 1232 C C . ILE A 1 174 ? -11.291 -5.165 17.535 1.00 98.81 174 ILE A C 1
ATOM 1234 O O . ILE A 1 174 ? -11.095 -5.807 16.503 1.00 98.81 174 ILE A O 1
ATOM 1238 N N . ARG A 1 175 ? -11.652 -5.741 18.680 1.00 98.62 175 ARG A N 1
ATOM 1239 C CA . ARG A 1 175 ? -12.106 -7.125 18.813 1.00 98.62 175 ARG A CA 1
ATOM 1240 C C . ARG A 1 175 ? -13.456 -7.138 19.509 1.00 98.62 175 ARG A C 1
ATOM 1242 O O . ARG A 1 175 ? -13.552 -6.755 20.675 1.00 98.62 175 ARG A O 1
ATOM 1249 N N . ILE A 1 176 ? -14.478 -7.616 18.807 1.00 98.00 176 ILE A N 1
ATOM 1250 C CA . ILE A 1 176 ? -15.816 -7.823 19.364 1.00 98.00 176 ILE A CA 1
ATOM 1251 C C . ILE A 1 176 ? -15.866 -9.204 20.012 1.00 98.00 176 ILE A C 1
ATOM 1253 O O . ILE A 1 176 ? -15.667 -10.216 19.345 1.00 98.00 176 ILE A O 1
ATOM 1257 N N . ASP A 1 177 ? -16.107 -9.242 21.318 1.00 97.19 177 ASP A N 1
ATOM 1258 C CA . ASP A 1 177 ? -16.136 -10.477 22.111 1.00 97.19 177 ASP A CA 1
ATOM 1259 C C . ASP A 1 177 ? -17.383 -10.602 22.997 1.00 97.19 177 ASP A C 1
ATOM 1261 O O . ASP A 1 177 ? -17.477 -11.509 23.821 1.00 97.19 177 ASP A O 1
ATOM 1265 N N . GLY A 1 178 ? -18.359 -9.706 22.823 1.00 96.25 178 GLY A N 1
ATOM 1266 C CA . GLY A 1 178 ? -19.642 -9.757 23.523 1.00 96.25 178 GLY A CA 1
ATOM 1267 C C . GLY A 1 178 ? -19.568 -9.326 24.988 1.00 96.25 178 GLY A C 1
ATOM 1268 O O . GLY A 1 178 ? -20.524 -9.540 25.738 1.00 96.25 178 GLY A O 1
ATOM 1269 N N . ARG A 1 179 ? -18.459 -8.712 25.422 1.00 96.50 179 ARG A N 1
ATOM 1270 C CA . ARG A 1 179 ? -18.337 -8.190 26.788 1.00 96.50 179 ARG A CA 1
ATOM 1271 C C . ARG A 1 179 ? -19.441 -7.175 27.102 1.00 96.50 179 ARG A C 1
ATOM 1273 O O . ARG A 1 179 ? -19.825 -6.352 26.265 1.00 96.50 179 ARG A O 1
ATOM 1280 N N . ARG A 1 180 ? -19.937 -7.207 28.340 1.00 97.31 180 ARG A N 1
ATOM 1281 C CA . ARG A 1 180 ? -21.007 -6.310 28.802 1.00 97.31 180 ARG A CA 1
ATOM 1282 C C . ARG A 1 180 ? -20.522 -4.864 28.902 1.00 97.31 180 ARG A C 1
ATOM 1284 O O . ARG A 1 180 ? -19.364 -4.618 29.230 1.00 97.31 180 ARG A O 1
ATOM 1291 N N . ALA A 1 181 ? -21.431 -3.926 28.647 1.00 97.25 181 ALA A N 1
ATOM 1292 C CA . ALA A 1 181 ? -21.163 -2.503 28.800 1.00 97.25 181 ALA A CA 1
ATOM 1293 C C . ALA A 1 181 ? -20.919 -2.151 30.281 1.00 97.25 181 ALA A C 1
ATOM 1295 O O . ALA A 1 181 ? -21.719 -2.545 31.136 1.00 97.25 181 ALA A O 1
ATOM 1296 N N . PRO A 1 182 ? -19.849 -1.404 30.597 1.00 96.19 182 PRO A N 1
ATOM 1297 C CA . PRO A 1 182 ? -19.653 -0.809 31.914 1.00 96.19 182 PRO A CA 1
ATOM 1298 C C . PRO A 1 182 ? -20.760 0.190 32.266 1.00 96.19 182 PRO A C 1
ATOM 1300 O O . PRO A 1 182 ? -21.447 0.727 31.393 1.00 96.19 182 PRO A O 1
ATOM 1303 N N . ALA A 1 183 ? -20.912 0.481 33.559 1.00 94.88 183 ALA A N 1
ATOM 1304 C CA . ALA A 1 183 ? -21.915 1.429 34.031 1.00 94.88 183 ALA A CA 1
ATOM 1305 C C . ALA A 1 183 ? -21.736 2.824 33.395 1.00 94.88 183 ALA A C 1
ATOM 1307 O O . ALA A 1 183 ? -20.618 3.340 33.251 1.00 94.88 183 ALA A O 1
ATOM 1308 N N . GLY A 1 184 ? -22.865 3.435 33.025 1.00 95.06 184 GLY A N 1
ATOM 1309 C CA . GLY A 1 184 ? -22.917 4.770 32.424 1.00 95.06 184 GLY A CA 1
ATOM 1310 C C . GLY A 1 184 ? -22.541 4.832 30.941 1.00 95.06 184 GLY A C 1
ATOM 1311 O O . GLY A 1 184 ? -22.391 5.930 30.416 1.00 95.06 184 GLY A O 1
ATOM 1312 N N . ILE A 1 185 ? -22.377 3.690 30.263 1.00 97.44 185 ILE A N 1
ATOM 1313 C CA . ILE A 1 185 ? -22.121 3.644 28.819 1.00 97.44 185 ILE A CA 1
ATOM 1314 C C . ILE A 1 185 ? -23.424 3.358 28.050 1.00 97.44 185 ILE A C 1
ATOM 1316 O O . ILE A 1 185 ? -24.117 2.395 28.386 1.00 97.44 185 ILE A O 1
ATOM 1320 N N . PRO A 1 186 ? -23.762 4.139 27.003 1.00 97.00 186 PRO A N 1
ATOM 1321 C CA . PRO A 1 186 ? -24.936 3.879 26.171 1.00 97.00 186 PRO A CA 1
ATOM 1322 C C . PRO A 1 186 ? -24.858 2.522 25.462 1.00 97.00 186 PRO A C 1
ATOM 1324 O O . PRO A 1 186 ? -23.819 2.162 24.913 1.00 97.00 186 PRO A O 1
ATOM 1327 N N . THR A 1 187 ? -25.965 1.782 25.409 1.00 96.88 187 THR A N 1
ATOM 1328 C CA . THR A 1 187 ? -26.059 0.479 24.717 1.00 96.88 187 THR A CA 1
ATOM 1329 C C . THR A 1 187 ? -26.920 0.516 23.453 1.00 96.88 187 THR A C 1
ATOM 1331 O O . THR A 1 187 ? -26.955 -0.456 22.704 1.00 96.88 187 THR A O 1
ATOM 1334 N N . THR A 1 188 ? -27.581 1.640 23.174 1.00 96.06 188 THR A N 1
ATOM 1335 C CA . THR A 1 188 ? -28.466 1.840 22.018 1.00 96.06 188 THR A CA 1
ATOM 1336 C C . THR A 1 188 ? -28.151 3.154 21.311 1.00 96.06 188 THR A C 1
ATOM 1338 O O . THR A 1 188 ? -27.630 4.079 21.930 1.00 96.06 188 THR A O 1
ATOM 1341 N N . GLY A 1 189 ? -28.522 3.261 20.033 1.00 95.94 189 GLY A N 1
ATOM 1342 C CA . GLY A 1 189 ? -28.300 4.467 19.231 1.00 95.94 189 GLY A CA 1
ATOM 1343 C C . GLY A 1 189 ? -26.871 4.596 18.694 1.00 95.94 189 GLY A C 1
ATOM 1344 O O . GLY A 1 189 ? -26.139 3.604 18.598 1.00 95.94 189 GLY A O 1
ATOM 1345 N N . PHE A 1 190 ? -26.523 5.824 18.304 1.00 96.62 190 PHE A N 1
ATOM 1346 C CA . PHE A 1 190 ? -25.193 6.228 17.840 1.00 96.62 190 PHE A CA 1
ATOM 1347 C C . PHE A 1 190 ? -24.239 6.444 19.014 1.00 96.62 190 PHE A C 1
ATOM 1349 O O . PHE A 1 190 ? -24.659 6.918 20.069 1.00 96.62 190 PHE A O 1
ATOM 1356 N N . GLY A 1 191 ? -22.953 6.141 18.830 1.00 96.69 191 GLY A N 1
ATOM 1357 C CA . GLY A 1 191 ? -21.977 6.252 19.910 1.00 96.69 191 GLY A CA 1
ATOM 1358 C C . GLY A 1 191 ? -22.225 5.277 21.054 1.00 96.69 191 GLY A C 1
ATOM 1359 O O . GLY A 1 191 ? -21.990 5.632 22.205 1.00 96.69 191 GLY A O 1
ATOM 1360 N N . ARG A 1 192 ? -22.739 4.077 20.768 1.00 98.00 192 ARG A N 1
ATOM 1361 C CA . ARG A 1 192 ? -22.996 3.046 21.784 1.00 98.00 192 ARG A CA 1
ATOM 1362 C C . ARG A 1 192 ? -21.763 2.185 22.069 1.00 98.00 192 ARG A C 1
ATOM 1364 O O . ARG A 1 192 ? -20.747 2.249 21.375 1.00 98.00 192 ARG A O 1
ATOM 1371 N N . TRP A 1 193 ? -21.883 1.345 23.092 1.00 98.50 193 TRP A N 1
ATOM 1372 C CA . TRP A 1 193 ? -20.961 0.257 23.390 1.00 98.50 193 TRP A CA 1
ATOM 1373 C C . TRP A 1 193 ? -20.825 -0.685 22.197 1.00 98.50 193 TRP A C 1
ATOM 1375 O O . TRP A 1 193 ? -21.815 -1.256 21.739 1.00 98.50 193 TRP A O 1
ATOM 1385 N N . ALA A 1 194 ? -19.593 -0.884 21.738 1.00 98.12 194 ALA A N 1
ATOM 1386 C CA . ALA A 1 194 ? -19.303 -1.780 20.628 1.00 98.12 194 ALA A CA 1
ATOM 1387 C C . ALA A 1 194 ? -19.391 -3.265 21.023 1.00 98.12 194 ALA A C 1
ATOM 1389 O O . ALA A 1 194 ? -19.528 -4.120 20.157 1.00 98.12 194 ALA A O 1
ATOM 1390 N N . GLY A 1 195 ? -19.327 -3.607 22.318 1.00 97.69 195 GLY A N 1
ATOM 1391 C CA . GLY A 1 195 ? -19.297 -5.013 22.747 1.00 97.69 195 GLY A CA 1
ATOM 1392 C C . GLY A 1 195 ? -17.909 -5.647 22.662 1.00 97.69 195 GLY A C 1
ATOM 1393 O O . GLY A 1 195 ? -17.802 -6.852 22.440 1.00 97.69 195 GLY A O 1
ATOM 1394 N N . GLY A 1 196 ? -16.845 -4.849 22.801 1.00 97.50 196 GLY A N 1
ATOM 1395 C CA . GLY A 1 196 ? -15.481 -5.307 22.554 1.00 97.50 196 GLY A CA 1
ATOM 1396 C C . GLY A 1 196 ? -14.377 -4.451 23.172 1.00 97.50 196 GLY A C 1
ATOM 1397 O O . GLY A 1 196 ? -14.630 -3.517 23.940 1.00 97.50 196 GLY A O 1
ATOM 1398 N N . ALA A 1 197 ? -13.137 -4.794 22.823 1.00 98.44 197 ALA A N 1
ATOM 1399 C CA . ALA A 1 197 ? -11.940 -4.031 23.163 1.00 98.44 197 ALA A CA 1
ATOM 1400 C C . ALA A 1 197 ? -11.339 -3.336 21.944 1.00 98.44 197 ALA A C 1
ATOM 1402 O O . ALA A 1 197 ? -11.406 -3.869 20.840 1.00 98.44 197 ALA A O 1
ATOM 1403 N N . VAL A 1 198 ? -10.692 -2.195 22.174 1.00 98.75 198 VAL A N 1
ATOM 1404 C CA . VAL A 1 198 ? -9.904 -1.462 21.183 1.00 98.75 198 VAL A CA 1
ATOM 1405 C C . VAL A 1 198 ? -8.444 -1.332 21.601 1.00 98.75 198 VAL A C 1
ATOM 1407 O O . VAL A 1 198 ? -8.115 -1.250 22.786 1.00 98.75 198 VAL A O 1
ATOM 1410 N N . ALA A 1 199 ? -7.575 -1.284 20.600 1.00 98.69 199 ALA A N 1
ATOM 1411 C CA . ALA A 1 199 ? -6.147 -1.023 20.714 1.00 98.69 199 ALA A CA 1
ATOM 1412 C C . ALA A 1 199 ? -5.670 -0.315 19.438 1.00 98.69 199 ALA A C 1
ATOM 1414 O O . ALA A 1 199 ? -6.405 -0.247 18.453 1.00 98.69 199 ALA A O 1
ATOM 1415 N N . VAL A 1 200 ? -4.450 0.220 19.445 1.00 98.69 200 VAL A N 1
ATOM 1416 C CA . VAL A 1 200 ? -3.872 0.885 18.270 1.00 98.69 200 VAL A CA 1
ATOM 1417 C C . VAL A 1 200 ? -2.498 0.328 17.939 1.00 98.69 200 VAL A C 1
ATOM 1419 O O . VAL A 1 200 ? -1.708 0.030 18.834 1.00 98.69 200 VAL A O 1
ATOM 1422 N N . THR A 1 201 ? -2.218 0.173 16.650 1.00 98.50 201 THR A N 1
ATOM 1423 C CA . THR A 1 201 ? -0.923 -0.305 16.143 1.00 98.50 201 THR A CA 1
ATOM 1424 C C . THR A 1 201 ? 0.174 0.756 16.314 1.00 98.50 201 THR A C 1
ATOM 1426 O O . THR A 1 201 ? -0.116 1.906 16.640 1.00 98.50 201 THR A O 1
ATOM 1429 N N . PRO A 1 202 ? 1.447 0.453 16.017 1.00 97.75 202 PRO A N 1
ATOM 1430 C CA . PRO A 1 202 ? 2.388 1.493 15.611 1.00 97.75 202 PRO A CA 1
ATOM 1431 C C . PRO A 1 202 ? 1.850 2.297 14.415 1.00 97.75 202 PRO A C 1
ATOM 1433 O O . PRO A 1 202 ? 1.034 1.795 13.635 1.00 97.75 202 PRO A O 1
ATOM 1436 N N . ALA A 1 203 ? 2.294 3.546 14.269 1.00 97.75 203 ALA A N 1
ATOM 1437 C CA . ALA A 1 203 ? 1.855 4.395 13.168 1.00 97.75 203 ALA A CA 1
ATOM 1438 C C . ALA A 1 203 ? 2.343 3.860 11.814 1.00 97.75 203 ALA A C 1
ATOM 1440 O O . ALA A 1 203 ? 3.517 3.517 11.669 1.00 97.75 203 ALA A O 1
ATOM 1441 N N . ILE A 1 204 ? 1.450 3.840 10.824 1.00 94.12 204 ILE A N 1
ATOM 1442 C CA . ILE A 1 204 ? 1.763 3.470 9.441 1.00 94.12 204 ILE A CA 1
ATOM 1443 C C . ILE A 1 204 ? 1.196 4.511 8.470 1.00 94.12 204 ILE A C 1
ATOM 1445 O O . ILE A 1 204 ? 0.160 5.122 8.769 1.00 94.12 204 ILE A O 1
ATOM 1449 N N . PRO A 1 205 ? 1.831 4.715 7.301 1.00 93.50 205 PRO A N 1
ATOM 1450 C CA . PRO A 1 205 ? 1.235 5.492 6.226 1.00 93.50 205 PRO A CA 1
ATOM 1451 C C . PRO A 1 205 ? -0.135 4.923 5.854 1.00 93.50 205 PRO A C 1
ATOM 1453 O O . PRO A 1 205 ? -0.246 3.718 5.621 1.00 93.50 205 PRO A O 1
ATOM 1456 N N . GLY A 1 206 ? -1.155 5.776 5.744 1.00 91.69 206 GLY A N 1
ATOM 1457 C CA . GLY A 1 206 ? -2.493 5.365 5.302 1.00 91.69 206 GLY A CA 1
ATOM 1458 C C . GLY A 1 206 ? -2.476 4.621 3.966 1.00 91.69 206 GLY A C 1
ATOM 1459 O O . GLY A 1 206 ? -3.242 3.691 3.774 1.00 91.69 206 GLY A O 1
ATOM 1460 N N . ALA A 1 207 ? -1.533 4.944 3.083 1.00 85.62 207 ALA A N 1
ATOM 1461 C CA . ALA A 1 207 ? -1.369 4.297 1.792 1.00 85.62 207 ALA A CA 1
ATOM 1462 C C . ALA A 1 207 ? -1.077 2.784 1.939 1.00 85.62 207 ALA A C 1
ATOM 1464 O O . ALA A 1 207 ? -1.457 1.993 1.084 1.00 85.62 207 ALA A O 1
ATOM 1465 N N . GLN A 1 208 ? -0.477 2.332 3.050 1.00 86.81 208 GLN A N 1
ATOM 1466 C CA . GLN A 1 208 ? -0.297 0.895 3.309 1.00 86.81 208 GLN A CA 1
ATOM 1467 C C . GLN A 1 208 ? -1.618 0.144 3.553 1.00 86.81 208 GLN A C 1
ATOM 1469 O O . GLN A 1 208 ? -1.649 -1.082 3.442 1.00 86.81 208 GLN A O 1
ATOM 1474 N N . LEU A 1 209 ? -2.703 0.855 3.865 1.00 91.56 209 LEU A N 1
ATOM 1475 C CA . LEU A 1 209 ? -4.047 0.302 3.957 1.00 91.56 209 LEU A CA 1
ATOM 1476 C C . LEU A 1 209 ? -4.621 0.226 2.541 1.00 91.56 209 LEU A C 1
ATOM 1478 O O . LEU A 1 209 ? -5.202 1.184 2.050 1.00 91.56 209 LEU A O 1
ATOM 1482 N N . THR A 1 210 ? -4.415 -0.905 1.868 1.00 87.19 210 THR A N 1
ATOM 1483 C CA . THR A 1 210 ? -4.792 -1.097 0.452 1.00 87.19 210 THR A CA 1
ATOM 1484 C C . THR A 1 210 ? -6.149 -1.772 0.253 1.00 87.19 210 THR A C 1
ATOM 1486 O O . THR A 1 210 ? -6.617 -1.907 -0.872 1.00 87.19 210 THR A O 1
ATOM 1489 N N . SER A 1 211 ? -6.765 -2.251 1.331 1.00 90.50 211 SER A N 1
ATOM 1490 C CA . SER A 1 211 ? -8.115 -2.819 1.377 1.00 90.50 211 SER A CA 1
ATOM 1491 C C . SER A 1 211 ? -8.517 -3.036 2.836 1.00 90.50 211 SER A C 1
ATOM 1493 O O . SER A 1 211 ? -7.648 -3.080 3.713 1.00 90.50 211 SER A O 1
ATOM 1495 N N . LEU A 1 212 ? -9.806 -3.280 3.092 1.00 94.12 212 LEU A N 1
ATOM 1496 C CA . LEU A 1 212 ? -10.272 -3.712 4.414 1.00 94.12 212 LEU A CA 1
ATOM 1497 C C . LEU A 1 212 ? -9.546 -4.985 4.883 1.00 94.12 212 LEU A C 1
ATOM 1499 O O . LEU A 1 212 ? -9.061 -5.036 6.005 1.00 94.12 212 LEU A O 1
ATOM 1503 N N . ALA A 1 213 ? -9.375 -5.977 4.002 1.00 92.19 213 ALA A N 1
ATOM 1504 C CA . ALA A 1 213 ? -8.675 -7.218 4.340 1.00 92.19 213 ALA A CA 1
ATOM 1505 C C . ALA A 1 213 ? -7.204 -6.982 4.735 1.00 92.19 213 ALA A C 1
ATOM 1507 O O . ALA A 1 213 ? -6.701 -7.623 5.657 1.00 92.19 213 ALA A O 1
ATOM 1508 N N . ALA A 1 214 ? -6.514 -6.050 4.068 1.00 89.31 214 ALA A N 1
ATOM 1509 C CA . ALA A 1 214 ? -5.148 -5.671 4.428 1.00 89.31 214 ALA A CA 1
ATOM 1510 C C . ALA A 1 214 ? -5.096 -4.946 5.784 1.00 89.31 214 ALA A C 1
ATOM 1512 O O . ALA A 1 214 ? -4.217 -5.229 6.598 1.00 89.31 214 ALA A O 1
ATOM 1513 N N . ALA A 1 215 ? -6.051 -4.049 6.044 1.00 96.44 215 ALA A N 1
ATOM 1514 C CA . ALA A 1 215 ? -6.168 -3.354 7.322 1.00 96.44 215 ALA A CA 1
ATOM 1515 C C . ALA A 1 215 ? -6.464 -4.321 8.483 1.00 96.44 215 ALA A C 1
ATOM 1517 O O . ALA A 1 215 ? -5.824 -4.260 9.534 1.00 96.44 215 ALA A O 1
ATOM 1518 N N . ASP A 1 216 ? -7.369 -5.273 8.265 1.00 97.88 216 ASP A N 1
ATOM 1519 C CA . ASP A 1 216 ? -7.703 -6.317 9.230 1.00 97.88 216 ASP A CA 1
ATOM 1520 C C . ASP A 1 216 ? -6.507 -7.226 9.508 1.00 97.88 216 ASP A C 1
ATOM 1522 O O . ASP A 1 216 ? -6.226 -7.538 10.665 1.00 97.88 216 ASP A O 1
ATOM 1526 N N . ALA A 1 217 ? -5.748 -7.595 8.471 1.00 94.25 217 ALA A N 1
ATOM 1527 C CA . ALA A 1 217 ? -4.533 -8.389 8.618 1.00 94.25 217 ALA A CA 1
ATOM 1528 C C . ALA A 1 217 ? -3.471 -7.683 9.476 1.00 94.25 217 ALA A C 1
ATOM 1530 O O . ALA A 1 217 ? -2.792 -8.345 10.259 1.00 94.25 217 ALA A O 1
ATOM 1531 N N . ILE A 1 218 ? -3.350 -6.354 9.384 1.00 96.06 218 ILE A N 1
ATOM 1532 C CA . ILE A 1 218 ? -2.449 -5.568 10.241 1.00 96.06 218 ILE A CA 1
ATOM 1533 C C . ILE A 1 218 ? -2.879 -5.672 11.712 1.00 96.06 218 ILE A C 1
ATOM 1535 O O . ILE A 1 218 ? -2.051 -5.955 12.580 1.00 96.06 218 ILE A O 1
ATOM 1539 N N . CYS A 1 219 ? -4.173 -5.507 12.001 1.00 98.50 219 CYS A N 1
ATOM 1540 C CA . CYS A 1 219 ? -4.700 -5.659 13.357 1.00 98.50 219 CYS A CA 1
ATOM 1541 C C . CYS A 1 219 ? -4.529 -7.089 13.892 1.00 98.50 219 CYS A C 1
ATOM 1543 O O . CYS A 1 219 ? -4.091 -7.274 15.029 1.00 98.50 219 CYS A O 1
ATOM 1545 N N . ALA A 1 220 ? -4.820 -8.098 13.070 1.00 97.38 220 ALA A N 1
ATOM 1546 C CA . ALA A 1 220 ? -4.679 -9.501 13.439 1.00 97.38 220 ALA A CA 1
ATOM 1547 C C . ALA A 1 220 ? -3.214 -9.904 13.672 1.00 97.38 220 ALA A C 1
ATOM 1549 O O . ALA A 1 220 ? -2.923 -10.650 14.605 1.00 97.38 220 ALA A O 1
ATOM 1550 N N . ALA A 1 221 ? -2.280 -9.389 12.869 1.00 94.75 221 ALA A N 1
ATOM 1551 C CA . ALA A 1 221 ? -0.850 -9.622 13.057 1.00 94.75 221 ALA A CA 1
ATOM 1552 C C . ALA A 1 221 ? -0.331 -8.995 14.360 1.00 94.75 221 ALA A C 1
ATOM 1554 O O . ALA A 1 221 ? 0.511 -9.586 15.033 1.00 94.75 221 ALA A O 1
ATOM 1555 N N . GLN A 1 222 ? -0.848 -7.820 14.733 1.00 97.12 222 GLN A N 1
ATOM 1556 C CA . GLN A 1 222 ? -0.416 -7.105 15.933 1.00 97.12 222 GLN A CA 1
ATOM 15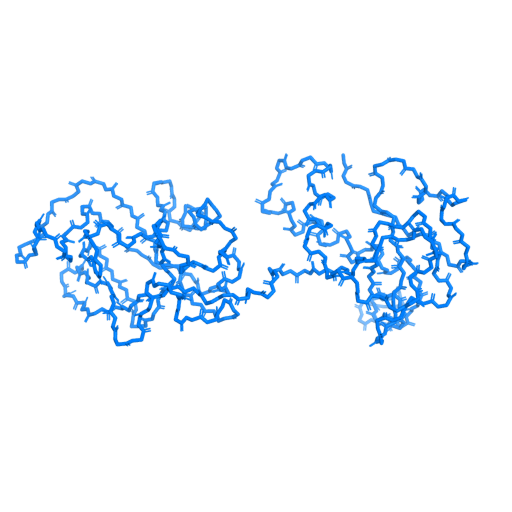57 C C . GLN A 1 222 ? -1.019 -7.675 17.226 1.00 97.12 222 GLN A C 1
ATOM 1559 O O . GLN A 1 222 ? -0.339 -7.719 18.251 1.00 97.12 222 GLN A O 1
ATOM 1564 N N . PHE A 1 223 ? -2.295 -8.071 17.205 1.00 97.88 223 PHE A N 1
ATOM 1565 C CA . PHE A 1 223 ? -3.059 -8.379 18.423 1.00 97.88 223 PHE A CA 1
ATOM 1566 C C . PHE A 1 223 ? -3.643 -9.799 18.470 1.00 97.88 223 PHE A C 1
ATOM 1568 O O . PHE A 1 223 ? -4.226 -10.194 19.484 1.00 97.88 223 PHE A O 1
ATOM 1575 N N . GLY A 1 224 ? -3.470 -10.584 17.407 1.00 97.19 224 GLY A N 1
ATOM 1576 C CA . GLY A 1 224 ? -3.955 -11.956 17.293 1.00 97.19 224 GLY A CA 1
ATOM 1577 C C . GLY A 1 224 ? -5.317 -12.080 16.604 1.00 97.19 224 GLY A C 1
ATOM 1578 O O . GLY A 1 224 ? -5.930 -11.107 16.165 1.00 97.19 224 GLY A O 1
ATOM 1579 N N . SER A 1 225 ? -5.807 -13.315 16.504 1.00 96.19 225 SER A N 1
ATOM 1580 C CA . SER A 1 225 ? -7.054 -13.624 15.801 1.00 96.19 225 SER A CA 1
ATOM 1581 C C . SER A 1 225 ? -8.277 -12.919 16.407 1.00 96.19 225 SER A C 1
ATOM 1583 O O . SER A 1 225 ? -8.405 -12.753 17.622 1.00 96.19 225 SER A O 1
ATOM 1585 N N . GLY A 1 226 ? -9.199 -12.501 15.534 1.00 96.00 226 GLY A N 1
ATOM 1586 C CA . GLY A 1 226 ? -10.428 -11.792 15.910 1.00 96.00 226 GLY A CA 1
ATOM 1587 C C . GLY A 1 226 ? -10.274 -10.278 16.085 1.00 96.00 226 GLY A C 1
ATOM 1588 O O . GLY A 1 226 ? -11.283 -9.599 16.268 1.00 96.00 226 GLY A O 1
ATOM 1589 N N . TRP A 1 227 ? -9.052 -9.744 16.008 1.00 98.69 227 TRP A N 1
ATOM 1590 C CA . TRP A 1 227 ? -8.821 -8.309 15.868 1.00 98.69 227 TRP A CA 1
ATOM 1591 C C . TRP A 1 227 ? -8.901 -7.894 14.405 1.00 98.69 227 TRP A C 1
ATOM 1593 O O . TRP A 1 227 ? -8.346 -8.559 13.533 1.00 98.69 227 TRP A O 1
ATOM 1603 N N . ARG A 1 228 ? -9.570 -6.774 14.157 1.00 98.69 228 ARG A N 1
ATOM 1604 C CA . ARG A 1 228 ? -9.737 -6.174 12.833 1.00 98.69 228 ARG A CA 1
ATOM 1605 C C . ARG A 1 228 ? -9.693 -4.654 12.922 1.00 98.69 228 ARG A C 1
ATOM 1607 O O . ARG A 1 228 ? -9.723 -4.117 14.033 1.00 98.69 228 ARG A O 1
ATOM 1614 N N . MET A 1 229 ? -9.639 -3.960 11.790 1.00 98.62 229 MET A N 1
ATOM 1615 C CA . MET A 1 229 ? -9.780 -2.508 11.791 1.00 98.62 229 MET A CA 1
ATOM 1616 C C . MET A 1 229 ? -11.165 -2.141 12.339 1.00 98.62 229 MET A C 1
ATOM 1618 O O . MET A 1 229 ? -12.165 -2.807 12.051 1.00 98.62 229 MET A O 1
ATOM 1622 N N . ALA A 1 230 ? -11.227 -1.111 13.178 1.00 98.62 230 ALA A N 1
ATOM 1623 C CA . ALA A 1 230 ? -12.497 -0.569 13.630 1.00 98.62 230 ALA A CA 1
ATOM 1624 C C . ALA A 1 230 ? -13.254 0.045 12.451 1.00 98.62 230 ALA A C 1
ATOM 1626 O O . ALA A 1 230 ? -12.665 0.613 11.526 1.00 98.62 230 ALA A O 1
ATOM 1627 N N . GLU A 1 231 ? -14.569 -0.101 12.489 1.00 98.12 231 GLU A N 1
ATOM 1628 C CA . GLU A 1 231 ? -15.478 0.356 11.452 1.00 98.12 231 GLU A CA 1
ATOM 1629 C C . GLU A 1 231 ? -16.456 1.370 12.051 1.00 98.12 231 GLU A C 1
ATOM 1631 O O . GLU A 1 231 ? -16.833 1.297 13.225 1.00 98.12 231 GLU A O 1
ATOM 1636 N N . PHE A 1 232 ? -16.826 2.366 11.250 1.00 98.31 232 PHE A N 1
ATOM 1637 C CA . PHE A 1 232 ? -17.642 3.508 11.646 1.00 98.31 232 PHE A CA 1
ATOM 1638 C C . PHE A 1 232 ? -18.927 3.118 12.396 1.00 98.31 232 PHE A C 1
ATOM 1640 O O . PHE A 1 232 ? -19.326 3.797 13.348 1.00 98.31 232 PHE A O 1
ATOM 1647 N N . HIS A 1 233 ? -19.567 2.018 12.007 1.00 98.00 233 HIS A N 1
ATOM 1648 C CA . HIS A 1 233 ? -20.837 1.546 12.544 1.00 98.00 233 HIS A CA 1
ATOM 1649 C C . HIS A 1 233 ? -20.700 0.565 13.715 1.00 98.00 233 HIS A C 1
ATOM 1651 O O . HIS A 1 233 ? -21.724 0.154 14.272 1.00 98.00 233 HIS A O 1
ATOM 1657 N N . ASP A 1 234 ? -19.485 0.257 14.181 1.00 97.88 234 ASP A N 1
ATOM 1658 C CA . ASP A 1 234 ? -19.269 -0.618 15.344 1.00 97.88 234 ASP A CA 1
ATOM 1659 C C . ASP A 1 234 ? -19.966 -0.091 16.611 1.00 97.88 234 ASP A C 1
ATOM 1661 O O . ASP A 1 234 ? -20.554 -0.849 17.384 1.00 97.88 234 ASP A O 1
ATOM 1665 N N . GLY A 1 235 ? -19.972 1.232 16.793 1.00 96.75 235 GLY A N 1
ATOM 1666 C CA . GLY A 1 235 ? -20.738 1.934 17.832 1.00 96.75 235 GLY A CA 1
ATOM 1667 C C . GLY A 1 235 ? -22.060 2.511 17.333 1.00 96.75 235 GLY A C 1
ATOM 1668 O O . GLY A 1 235 ? -22.591 3.448 17.922 1.00 96.75 235 GLY A O 1
ATOM 1669 N N . GLY A 1 236 ? -22.583 2.010 16.217 1.00 95.44 236 GLY A N 1
ATOM 1670 C CA . GLY A 1 236 ? -23.762 2.541 15.539 1.00 95.44 236 GLY A CA 1
ATOM 1671 C C . GLY A 1 236 ? -23.497 3.703 14.595 1.00 95.44 236 GLY A C 1
ATOM 1672 O O . GLY A 1 236 ? -24.372 3.984 13.788 1.00 95.44 236 GLY A O 1
ATOM 1673 N N . GLY A 1 237 ? -22.340 4.359 14.675 1.00 95.50 237 GLY A N 1
ATOM 1674 C CA . GLY A 1 237 ? -21.989 5.508 13.842 1.00 95.50 237 GLY A CA 1
ATOM 1675 C C . GLY A 1 237 ? -21.410 6.659 14.656 1.00 95.50 237 GLY A C 1
ATOM 1676 O O . GLY A 1 237 ? -21.749 6.837 15.830 1.00 95.50 237 GLY A O 1
ATOM 1677 N N . TRP A 1 238 ? -20.564 7.467 14.010 1.00 96.88 238 TRP A N 1
ATOM 1678 C CA . TRP A 1 238 ? -19.939 8.706 14.506 1.00 96.88 238 TRP A CA 1
ATOM 1679 C C . TRP A 1 238 ? -19.009 8.593 15.719 1.00 96.88 238 TRP A C 1
ATOM 1681 O O . TRP A 1 238 ? -18.142 9.444 15.888 1.00 96.88 238 TRP A O 1
ATOM 1691 N N . SER A 1 239 ? -19.183 7.598 16.579 1.00 98.38 239 SER A N 1
ATOM 1692 C CA . SER A 1 239 ? -18.260 7.222 17.646 1.00 98.38 239 SER A CA 1
ATOM 1693 C C . SER A 1 239 ? -18.589 5.813 18.132 1.00 98.38 239 SER A C 1
ATOM 1695 O O . SER A 1 239 ? -19.627 5.250 17.778 1.00 98.38 239 SER A O 1
ATOM 1697 N N . LEU A 1 240 ? -17.729 5.260 18.978 1.00 98.56 240 LEU A N 1
ATOM 1698 C CA . LEU A 1 240 ? -18.002 4.050 19.740 1.00 98.56 240 LEU A CA 1
ATOM 1699 C C . LEU A 1 240 ? -17.384 4.135 21.133 1.00 98.56 240 LEU A C 1
ATOM 1701 O O . LEU A 1 240 ? -16.384 4.829 21.341 1.00 98.56 240 LEU A O 1
ATOM 1705 N N . TRP A 1 241 ? -17.966 3.387 22.067 1.00 98.69 241 TRP A N 1
ATOM 1706 C CA . TRP A 1 241 ? -17.333 3.059 23.343 1.00 98.69 241 TRP A CA 1
ATOM 1707 C C . TRP A 1 241 ? -16.819 1.623 23.325 1.00 98.69 241 TRP A C 1
ATOM 1709 O O . TRP A 1 241 ? -17.519 0.717 22.870 1.00 98.69 241 TRP A O 1
ATOM 1719 N N . ALA A 1 242 ? -15.628 1.403 23.873 1.00 98.62 242 ALA A N 1
ATOM 1720 C CA . ALA A 1 242 ? -15.031 0.078 24.016 1.00 98.62 242 ALA A CA 1
ATOM 1721 C C . ALA A 1 242 ? -14.088 0.022 25.227 1.00 98.62 242 ALA A C 1
ATOM 1723 O O . ALA A 1 242 ? -13.681 1.053 25.770 1.00 98.62 242 ALA A O 1
ATOM 1724 N N . SER A 1 243 ? -13.726 -1.186 25.662 1.00 98.56 243 SER A N 1
ATOM 1725 C CA . SER A 1 243 ? -12.637 -1.355 26.630 1.00 98.56 243 SER A CA 1
ATOM 1726 C C . SER A 1 243 ? -11.302 -1.040 25.958 1.00 98.56 243 SER A C 1
ATOM 1728 O O . SER A 1 243 ? -11.026 -1.558 24.883 1.00 98.56 243 SER A O 1
ATOM 1730 N N . GLY A 1 244 ? -10.438 -0.261 26.588 1.00 97.44 244 GLY A N 1
ATOM 1731 C CA . GLY A 1 244 ? -9.111 0.030 26.064 1.00 97.44 244 GLY A CA 1
ATOM 1732 C C . GLY A 1 244 ? -8.501 1.286 26.668 1.00 97.44 244 GLY A C 1
ATOM 1733 O O . GLY A 1 244 ? -9.194 2.142 27.222 1.00 97.44 244 GLY A O 1
ATOM 1734 N N . ASN A 1 245 ? -7.183 1.392 26.525 1.00 97.31 245 ASN A N 1
ATOM 1735 C CA . ASN A 1 245 ? -6.412 2.581 26.859 1.00 97.31 245 ASN A CA 1
ATOM 1736 C C . ASN A 1 245 ? -5.717 3.056 25.589 1.00 97.31 245 ASN A C 1
ATOM 1738 O O . ASN A 1 245 ? -4.794 2.397 25.111 1.00 97.31 245 ASN A O 1
ATOM 1742 N N . LEU A 1 246 ? -6.179 4.174 25.033 1.00 98.12 246 LEU A N 1
ATOM 1743 C CA . LEU A 1 246 ? -5.628 4.723 23.796 1.00 98.12 246 LEU A CA 1
ATOM 1744 C C . LEU A 1 246 ? -4.802 5.983 24.085 1.00 98.12 246 LEU A C 1
ATOM 1746 O O . LEU A 1 246 ? -5.187 6.791 24.944 1.00 98.12 246 LEU A O 1
ATOM 1750 N N . PRO A 1 247 ? -3.690 6.204 23.361 1.00 97.31 247 PRO A N 1
ATOM 1751 C CA . PRO A 1 247 ? -2.971 7.471 23.430 1.00 97.31 247 PRO A CA 1
ATOM 1752 C C . PRO A 1 247 ? -3.863 8.629 22.958 1.00 97.31 247 PRO A C 1
ATOM 1754 O O . PRO A 1 247 ? -4.885 8.429 22.303 1.00 97.31 247 PRO A O 1
ATOM 1757 N N . ALA A 1 248 ? -3.497 9.864 23.301 1.00 96.44 248 ALA A N 1
ATOM 1758 C CA . ALA A 1 248 ? -4.126 11.022 22.670 1.00 96.44 248 ALA A CA 1
ATOM 1759 C C . ALA A 1 248 ? -3.741 11.051 21.183 1.00 96.44 248 ALA A C 1
ATOM 1761 O O . ALA A 1 248 ? -2.595 10.760 20.846 1.00 96.44 248 ALA A O 1
ATOM 1762 N N . GLY A 1 249 ? -4.676 11.413 20.305 1.00 96.44 249 GLY A N 1
ATOM 1763 C CA . GLY A 1 249 ? -4.403 11.537 18.875 1.00 96.44 249 GLY A CA 1
ATOM 1764 C C . GLY A 1 249 ? -5.534 11.024 17.995 1.00 96.44 249 GLY A C 1
ATOM 1765 O O . GLY A 1 249 ? -6.658 10.814 18.462 1.00 96.44 249 GLY A O 1
ATOM 1766 N N . ARG A 1 250 ? -5.195 10.861 16.712 1.00 98.00 250 ARG A N 1
ATOM 1767 C CA . ARG A 1 250 ? -6.070 10.375 15.644 1.00 98.00 250 ARG A CA 1
ATOM 1768 C C . ARG A 1 250 ? -5.593 9.025 15.134 1.00 98.00 250 ARG A C 1
ATOM 1770 O O . ARG A 1 250 ? -4.396 8.740 15.149 1.00 98.00 250 ARG A O 1
ATOM 1777 N N . PHE A 1 251 ? -6.535 8.233 14.652 1.00 98.62 251 PHE A N 1
ATOM 1778 C CA . PHE A 1 251 ? -6.311 6.869 14.211 1.00 98.62 251 PHE A CA 1
ATOM 1779 C C . PHE A 1 251 ? -7.026 6.620 12.894 1.00 98.62 251 PHE A C 1
ATOM 1781 O O . PHE A 1 251 ? -8.149 7.096 12.702 1.00 98.62 251 PHE A O 1
ATOM 1788 N N . TRP A 1 252 ? -6.408 5.834 12.018 1.00 98.50 252 TRP A N 1
ATOM 1789 C CA . TRP A 1 252 ? -7.107 5.293 10.860 1.00 98.50 252 TRP A CA 1
ATOM 1790 C C . TRP A 1 252 ? -8.270 4.423 11.334 1.00 98.50 252 TRP A C 1
ATOM 1792 O O . TRP A 1 252 ? -8.099 3.570 12.206 1.00 98.50 252 TRP A O 1
ATOM 1802 N N . THR A 1 253 ? -9.439 4.626 10.742 1.00 98.38 253 THR A N 1
ATOM 1803 C CA . THR A 1 253 ? -10.638 3.795 10.917 1.00 98.38 253 THR A CA 1
ATOM 1804 C C . THR A 1 253 ? -11.259 3.554 9.538 1.00 98.38 253 THR A C 1
ATOM 1806 O O . THR A 1 253 ? -10.833 4.175 8.563 1.00 98.38 253 THR A O 1
ATOM 1809 N N . SER A 1 254 ? -12.220 2.643 9.436 1.00 97.62 254 SER A N 1
ATOM 1810 C CA . SER A 1 254 ? -12.880 2.312 8.171 1.00 97.62 254 SER A CA 1
ATOM 1811 C C . SER A 1 254 ? -14.338 2.759 8.136 1.00 97.62 254 SER A C 1
ATOM 1813 O O . SER A 1 254 ? -14.976 2.937 9.175 1.00 97.62 254 SER A O 1
ATOM 1815 N N . ILE A 1 255 ? -14.868 2.924 6.928 1.00 97.06 255 ILE A N 1
ATOM 1816 C CA . ILE A 1 255 ? -16.296 3.096 6.659 1.00 97.06 255 ILE A CA 1
ATOM 1817 C C . ILE A 1 255 ? -16.674 2.295 5.416 1.00 97.06 255 ILE A C 1
ATOM 1819 O O . ILE A 1 255 ? -15.992 2.361 4.394 1.00 97.06 255 ILE A O 1
ATOM 1823 N N . ASN A 1 256 ? -17.721 1.480 5.511 1.00 95.31 256 ASN A N 1
ATOM 1824 C CA . ASN A 1 256 ? -18.075 0.529 4.451 1.00 95.31 256 ASN A CA 1
ATOM 1825 C C . ASN A 1 256 ? -19.116 1.052 3.446 1.00 95.31 256 ASN A C 1
ATOM 1827 O O . ASN A 1 256 ? -19.314 0.428 2.406 1.00 95.31 256 ASN A O 1
ATOM 1831 N N . ASP A 1 257 ? -19.753 2.185 3.732 1.00 93.69 257 ASP A N 1
ATOM 1832 C CA . ASP A 1 257 ? -20.828 2.777 2.932 1.00 93.69 257 ASP A CA 1
ATOM 1833 C C . ASP A 1 257 ? -20.469 4.159 2.356 1.00 93.69 257 ASP A C 1
ATOM 1835 O O . ASP A 1 257 ? -21.309 4.812 1.737 1.00 93.69 257 ASP A O 1
ATOM 1839 N N . GLN A 1 258 ? -19.215 4.597 2.520 1.00 94.50 258 GLN A N 1
ATOM 1840 C CA . GLN A 1 258 ? -18.691 5.856 1.988 1.00 94.50 258 GLN A CA 1
ATOM 1841 C C . GLN A 1 258 ? -17.285 5.683 1.394 1.00 94.50 258 GLN A C 1
ATOM 1843 O O . GLN A 1 258 ? -16.526 4.807 1.822 1.00 94.50 258 GLN A O 1
ATOM 1848 N N . PRO A 1 259 ? -16.872 6.550 0.450 1.00 90.62 259 PRO A N 1
ATOM 1849 C CA . PRO A 1 259 ? -15.567 6.455 -0.188 1.00 90.62 259 PRO A CA 1
ATOM 1850 C C . PRO A 1 259 ? -14.411 7.028 0.662 1.00 90.62 259 PRO A C 1
ATOM 1852 O O . PRO A 1 259 ? -13.328 7.251 0.135 1.00 90.62 259 PRO A O 1
ATOM 1855 N N . ALA A 1 260 ? -14.552 7.177 1.980 1.00 94.44 260 ALA A N 1
ATOM 1856 C CA . ALA A 1 260 ? -13.554 7.812 2.848 1.00 94.44 260 ALA A CA 1
ATOM 1857 C C . ALA A 1 260 ? -12.511 6.855 3.468 1.00 94.44 260 ALA A C 1
ATOM 1859 O O . ALA A 1 260 ? -12.130 7.020 4.625 1.00 94.44 260 ALA A O 1
ATOM 1860 N N . ASN A 1 261 ? -12.023 5.857 2.732 1.00 94.44 261 ASN A N 1
ATOM 1861 C CA . ASN A 1 261 ? -10.924 4.997 3.177 1.00 94.44 261 ASN A CA 1
ATOM 1862 C C . ASN A 1 261 ? -9.661 5.283 2.354 1.00 94.44 261 ASN A C 1
ATOM 1864 O O . ASN A 1 261 ? -9.783 5.596 1.172 1.00 94.44 261 ASN A O 1
ATOM 1868 N N . PRO A 1 262 ? -8.449 5.093 2.911 1.00 91.12 262 PRO A N 1
ATOM 1869 C CA . PRO A 1 262 ? -7.201 5.275 2.162 1.00 91.12 262 PRO A CA 1
ATOM 1870 C C . PRO A 1 262 ? -7.070 4.448 0.870 1.00 91.12 262 PRO A C 1
ATOM 1872 O O . PRO A 1 262 ? -6.243 4.781 0.025 1.00 91.12 262 PRO A O 1
ATOM 1875 N N . TRP A 1 263 ? -7.847 3.368 0.735 1.00 88.12 263 TRP A N 1
ATOM 1876 C CA . TRP A 1 263 ? -7.834 2.450 -0.409 1.00 88.12 263 TRP A CA 1
ATOM 1877 C C . TRP A 1 263 ? -8.904 2.719 -1.474 1.00 88.12 263 TRP A C 1
ATOM 1879 O O . TRP A 1 263 ? -9.011 1.927 -2.411 1.00 88.12 263 TRP A O 1
ATOM 1889 N N . ASN A 1 264 ? -9.723 3.760 -1.315 1.00 84.12 264 ASN A N 1
ATOM 1890 C CA . ASN A 1 264 ? -10.782 4.090 -2.273 1.00 84.12 264 ASN A CA 1
ATOM 1891 C C . ASN A 1 264 ? -10.303 5.006 -3.407 1.00 84.12 264 ASN A C 1
ATOM 1893 O O . ASN A 1 264 ? -9.370 5.821 -3.203 1.00 84.12 264 ASN A O 1
#

Sequence (264 aa):
MTVVAAAGNENHNADRSSPARAGGVISVSATDGSDTRASFGNYGKVDMFAPGYGVRTAWLDADNQYNTVSGTSFSAPLVAGAAALYLQRNPSASPGAVASALYANATPNKVSNPGPGSANRLLFVGAPPATHAGMTWARLTQRSDGVVQVGRDATTNAYTGDTPATASLPVLCIRIDGRRAPAGIPTTGFGRWAGGAVAVTPAIPGAQLTSLAAADAICAAQFGSGWRMAEFHDGGGWSLWASGNLPAGRFWTSINDQPANPWN

Foldseek 3Di:
DAAEDELFQQQEASCVPPPLVPPRYQYEFADDPQLEGDNRTHAASHLEYEHFAQDWDDDDPDPPDIDGHGGSRVGRVVLVVLLVVVCVLVVPDDNVRSSVVQSVQFDAPRYHCRDPNGGRGYGDRFFRQQPFAAFKWFFPDDDPVQKTKIFDDPQGDQAGHRHGLQDWFWFKKWAADQDDDDPPAACDDAQGALNTAIDTDGTDRLSCCQDQVSQQVRQCVVPNPRMGGAEQCSRDHRMYMYGHDYDGDMHGGHYDPHPRGSND